Protein AF-0000000078657814 (afdb_homodimer)

Foldseek 3Di:
DPDPVVVVVVVVVVVPDDPVDPDDDDDDDVDLVVVLVVLLLQLLQLCLVQPDDPHDRDHSVVSVVVLLVVLCVVVVFAWDWAQDPVNPHTDTDGPPDPDDDSVRSVSSSVSSVVVCVVRVGDGPPPPPVVVVD/DPDPVVVVVVVVVVVPDDPVDPDDDDDDDVDLVVVLVVLLLQLLQLCLVQPDDPRDRDHSVVSVVVLLVVLCVVVVFAWDWAQDPVNPGTDTDTPPDPDDDSVRSVSSSVSSVVVCVVRVGDGPPPPPVVPVD

Organism: NCBI:txid1005395

Structure (mmCIF, N/CA/C/O backbone):
data_AF-0000000078657814-model_v1
#
loop_
_entity.id
_entity.type
_entity.pdbx_description
1 polymer 'NinB family protein'
#
loop_
_atom_site.group_PDB
_atom_site.id
_atom_site.type_symbol
_atom_site.label_atom_id
_atom_site.label_alt_id
_atom_site.label_comp_id
_atom_site.label_asym_id
_atom_site.label_entity_id
_atom_site.label_seq_id
_atom_site.pdbx_PDB_ins_code
_atom_site.Cartn_x
_atom_site.Cartn_y
_atom_site.Cartn_z
_atom_site.occupancy
_atom_site.B_iso_or_equiv
_atom_site.auth_seq_id
_atom_site.auth_comp_id
_atom_site.auth_asym_id
_atom_site.auth_atom_id
_atom_site.pdbx_PDB_model_num
ATOM 1 N N . MET A 1 1 ? -9.844 25.266 7.852 1 47.97 1 MET A N 1
ATOM 2 C CA . MET A 1 1 ? -9.781 26.656 8.312 1 47.97 1 MET A CA 1
ATOM 3 C C . MET A 1 1 ? -10.648 27.547 7.441 1 47.97 1 MET A C 1
ATOM 5 O O . MET A 1 1 ? -10.453 27.625 6.227 1 47.97 1 MET A O 1
ATOM 9 N N . HIS A 1 2 ? -11.859 27.859 7.844 1 56.25 2 HIS A N 1
ATOM 10 C CA . HIS A 1 2 ? -12.805 28.656 7.074 1 56.25 2 HIS A CA 1
ATOM 11 C C . HIS A 1 2 ? -12.742 30.125 7.477 1 56.25 2 HIS A C 1
ATOM 13 O O . HIS A 1 2 ? -13.305 30.984 6.797 1 56.25 2 HIS A O 1
ATOM 19 N N . SER A 1 3 ? -12.125 30.469 8.578 1 57.53 3 SER A N 1
ATOM 20 C CA . SER A 1 3 ? -12.227 31.844 9.055 1 57.53 3 SER A CA 1
ATOM 21 C C . SER A 1 3 ? -10.992 32.25 9.852 1 57.53 3 SER A C 1
ATOM 23 O O . SER A 1 3 ? -10.203 31.391 10.258 1 57.53 3 SER A O 1
ATOM 25 N N . MET A 1 4 ? -10.797 33.594 9.828 1 55.44 4 MET A N 1
ATOM 26 C CA . MET A 1 4 ? -9.766 34.156 10.695 1 55.44 4 MET A CA 1
ATOM 27 C C . MET A 1 4 ? -9.859 33.594 12.102 1 55.44 4 MET A C 1
ATOM 29 O O . ME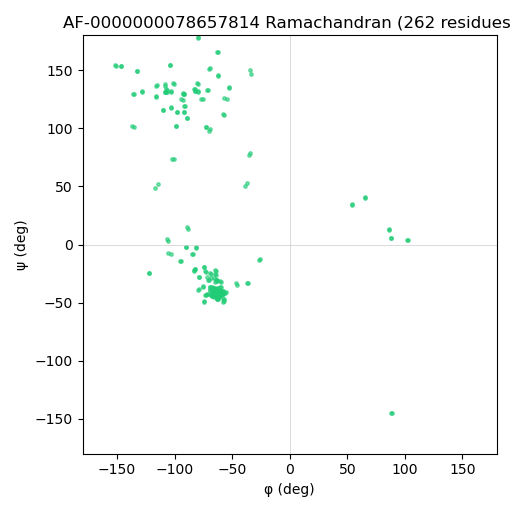T A 1 4 ? -8.852 33.469 12.797 1 55.44 4 MET A O 1
ATOM 33 N N . ALA A 1 5 ? -10.992 33.344 12.469 1 58.16 5 ALA A N 1
ATOM 34 C CA . ALA A 1 5 ? -11.195 32.719 13.766 1 58.16 5 ALA A CA 1
ATOM 35 C C . ALA A 1 5 ? -10.5 31.344 13.828 1 58.16 5 ALA A C 1
ATOM 37 O O . ALA A 1 5 ? -9.953 30.969 14.867 1 58.16 5 ALA A O 1
ATOM 38 N N . ASP A 1 6 ? -10.438 30.703 12.719 1 62.62 6 ASP A N 1
ATOM 39 C CA . ASP A 1 6 ? -9.773 29.406 12.672 1 62.62 6 ASP A CA 1
ATOM 40 C C . ASP A 1 6 ? -8.266 29.562 12.836 1 62.62 6 ASP A C 1
ATOM 42 O O . ASP A 1 6 ? -7.617 28.734 13.492 1 62.62 6 ASP A O 1
ATOM 46 N N . ALA A 1 7 ? -7.922 30.672 12.359 1 61.38 7 ALA A N 1
ATOM 47 C CA . ALA A 1 7 ? -6.496 30.953 12.5 1 61.38 7 ALA A CA 1
ATOM 48 C C . ALA A 1 7 ? -6.117 31.141 13.969 1 61.38 7 ALA A C 1
ATOM 50 O O . ALA A 1 7 ? -5.074 30.656 14.414 1 61.38 7 ALA A O 1
ATOM 51 N N . ASN A 1 8 ? -6.984 31.844 14.625 1 62.75 8 ASN A N 1
ATOM 52 C CA . ASN A 1 8 ? -6.727 32.062 16.047 1 62.75 8 ASN A CA 1
ATOM 53 C C . ASN A 1 8 ? -6.754 30.734 16.828 1 62.75 8 ASN A C 1
ATOM 55 O O . ASN A 1 8 ? -5.957 30.531 17.734 1 62.75 8 ASN A O 1
ATOM 59 N N . ARG A 1 9 ? -7.676 29.953 16.438 1 68.5 9 ARG A N 1
ATOM 60 C CA . ARG A 1 9 ? -7.734 28.641 17.078 1 68.5 9 ARG A CA 1
ATOM 61 C C . ARG A 1 9 ? -6.477 27.828 16.781 1 68.5 9 ARG A C 1
ATOM 63 O O . ARG A 1 9 ? -5.961 27.125 17.656 1 68.5 9 ARG A O 1
ATOM 70 N N . LEU A 1 10 ? -6.094 27.922 15.602 1 70.56 10 LEU A N 1
ATOM 71 C CA . LEU A 1 10 ? -4.879 27.219 15.242 1 70.56 10 LEU A CA 1
ATOM 72 C C . LEU A 1 10 ? -3.691 27.703 16.062 1 70.56 10 LEU A C 1
ATOM 74 O O . LEU A 1 10 ? -2.865 26.906 16.5 1 70.56 10 LEU A O 1
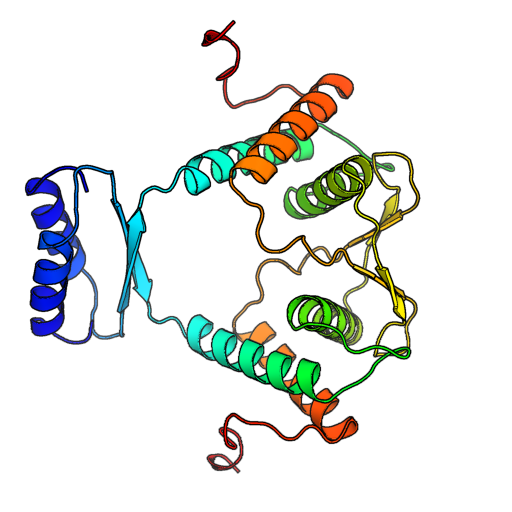ATOM 78 N N . LEU A 1 11 ? -3.717 28.953 16.219 1 66.06 11 LEU A N 1
ATOM 79 C CA . LEU A 1 11 ? -2.643 29.531 17.031 1 66.06 11 LEU A CA 1
ATOM 80 C C . LEU A 1 11 ? -2.678 29 18.453 1 66.06 11 LEU A C 1
ATOM 82 O O . LEU A 1 11 ? -1.63 28.719 19.047 1 66.06 11 LEU A O 1
ATOM 86 N N . GLY A 1 12 ? -3.791 28.953 18.922 1 69.94 12 GLY A N 1
ATOM 87 C CA . GLY A 1 12 ? -3.928 28.391 20.266 1 69.94 12 GLY A CA 1
ATOM 88 C C . GLY A 1 12 ? -3.441 26.953 20.359 1 69.94 12 GLY A C 1
ATOM 89 O O . GLY A 1 12 ? -2.74 26.594 21.312 1 69.94 12 GLY A O 1
ATOM 90 N N . VAL A 1 13 ? -3.803 26.234 19.359 1 69.38 13 VAL A N 1
ATOM 91 C CA . VAL A 1 13 ? -3.393 24.828 19.312 1 69.38 13 VAL A CA 1
ATOM 92 C C . VAL A 1 13 ? -1.875 24.75 19.188 1 69.38 13 VAL A C 1
ATOM 94 O O . VAL A 1 13 ? -1.239 23.906 19.828 1 69.38 13 VAL A O 1
ATOM 97 N N . LEU A 1 14 ? -1.416 25.578 18.438 1 69.62 14 LEU A N 1
ATOM 98 C CA . LEU A 1 14 ? 0.025 25.578 18.203 1 69.62 14 LEU A CA 1
ATOM 99 C C . LEU A 1 14 ? 0.775 25.953 19.484 1 69.62 14 LEU A C 1
ATOM 101 O O . LEU A 1 14 ? 1.828 25.391 19.766 1 69.62 14 LEU A O 1
ATOM 105 N N . GLN A 1 15 ? 0.215 26.875 20.219 1 67.56 15 GLN A N 1
ATOM 106 C CA . GLN A 1 15 ? 0.853 27.328 21.453 1 67.56 15 GLN A CA 1
ATOM 107 C C . GLN A 1 15 ? 0.832 26.219 22.516 1 67.56 15 GLN A C 1
ATOM 109 O O . GLN A 1 15 ? 1.689 26.188 23.406 1 67.56 15 GLN A O 1
ATOM 114 N N . ALA A 1 16 ? -0.176 25.406 22.266 1 67 16 ALA A N 1
ATOM 115 C CA . ALA A 1 16 ? -0.308 24.328 23.25 1 67 16 ALA A CA 1
ATOM 116 C C . ALA A 1 16 ? 0.609 23.156 22.906 1 67 16 ALA A C 1
ATOM 118 O O . ALA A 1 16 ? 0.788 22.25 23.719 1 67 16 ALA A O 1
ATOM 119 N N . GLN A 1 17 ? 1.14 23.281 21.797 1 64.25 17 GLN A N 1
ATOM 120 C CA . GLN A 1 17 ? 1.994 22.172 21.391 1 64.25 17 GLN A CA 1
ATOM 121 C C . GLN A 1 17 ? 3.371 22.266 22.031 1 64.25 17 GLN A C 1
ATOM 123 O O . GLN A 1 17 ? 3.83 23.359 22.359 1 64.25 17 GLN A O 1
ATOM 128 N N . ASP A 1 18 ? 3.902 21.156 22.469 1 60.66 18 ASP A N 1
ATOM 129 C CA . ASP A 1 18 ? 5.258 21.062 23 1 60.66 18 ASP A CA 1
ATOM 130 C C . ASP A 1 18 ? 6.293 21.172 21.875 1 60.66 18 ASP A C 1
ATOM 132 O O . ASP A 1 18 ? 6.469 20.219 21.109 1 60.66 18 ASP A O 1
ATOM 136 N N . PHE A 1 19 ? 6.875 22.297 21.734 1 58.56 19 PHE A N 1
ATOM 137 C CA . PHE A 1 19 ? 7.812 22.531 20.656 1 58.56 19 PHE A CA 1
ATOM 138 C C . PHE A 1 19 ? 9.227 22.141 21.062 1 58.56 19 PHE A C 1
ATOM 140 O O . PHE A 1 19 ? 10.203 22.562 20.422 1 58.56 19 PHE A O 1
ATOM 147 N N . THR A 1 20 ? 9.234 21.453 22.125 1 63.31 20 THR A N 1
ATOM 148 C CA . THR A 1 20 ? 10.555 20.922 22.453 1 63.31 20 THR A CA 1
ATOM 149 C C . THR A 1 20 ? 11.016 19.938 21.375 1 63.31 20 THR A C 1
ATOM 151 O O . THR A 1 20 ? 12.203 19.625 21.281 1 63.31 20 THR A O 1
ATOM 154 N N . LYS A 1 21 ? 9.969 19.422 20.672 1 66.31 21 LYS A N 1
ATOM 155 C CA . LYS A 1 21 ? 10.25 18.562 19.516 1 66.31 21 LYS A CA 1
ATOM 156 C C . LYS A 1 21 ? 9.766 19.203 18.219 1 66.31 21 LYS A C 1
ATOM 158 O O . LYS A 1 21 ? 8.695 19.812 18.188 1 66.31 21 LYS A O 1
ATOM 163 N N . PRO A 1 22 ? 10.633 19.062 17.281 1 66.31 22 PRO A N 1
ATOM 164 C CA . PRO A 1 22 ? 10.219 19.672 16.016 1 66.31 22 PRO A CA 1
ATOM 165 C C . PRO A 1 22 ? 8.875 19.125 15.516 1 66.31 22 PRO A C 1
ATOM 167 O O . PRO A 1 22 ? 8.586 17.938 15.688 1 66.31 22 PRO A O 1
ATOM 170 N N . LYS A 1 23 ? 7.973 20.078 15.258 1 69.88 23 LYS A N 1
ATOM 171 C CA . LYS A 1 23 ? 6.652 19.734 14.734 1 69.88 23 LYS A CA 1
ATOM 172 C C . LYS A 1 23 ? 6.559 20.031 13.234 1 69.88 23 LYS A C 1
ATOM 174 O O . LYS A 1 23 ? 7.195 20.953 12.734 1 69.88 23 LYS A O 1
ATOM 179 N N . LYS A 1 24 ? 6.113 19.156 12.492 1 72 24 LYS A N 1
ATOM 180 C CA . LYS A 1 24 ? 5.746 19.391 11.102 1 72 24 LYS A CA 1
ATOM 181 C C . LYS A 1 24 ? 4.277 19.781 10.969 1 72 24 LYS A C 1
ATOM 183 O O . LYS A 1 24 ? 3.404 19.109 11.539 1 72 24 LYS A O 1
ATOM 188 N N . ILE A 1 25 ? 4.102 20.969 10.445 1 71.12 25 ILE A N 1
ATOM 189 C CA . ILE A 1 25 ? 2.738 21.422 10.211 1 71.12 25 ILE A CA 1
ATOM 190 C C . ILE A 1 25 ? 2.396 21.297 8.727 1 71.12 25 ILE A C 1
ATOM 192 O O . ILE A 1 25 ? 3.086 21.859 7.871 1 71.12 25 ILE A O 1
ATOM 196 N N . VAL A 1 26 ? 1.443 20.516 8.359 1 71.12 26 VAL A N 1
ATOM 197 C CA . VAL A 1 26 ? 1.013 20.297 6.984 1 71.12 26 VAL A CA 1
ATOM 198 C C . VAL A 1 26 ? -0.365 20.922 6.77 1 71.12 26 VAL A C 1
ATOM 200 O O . VAL A 1 26 ? -1.298 20.656 7.535 1 71.12 26 VAL A O 1
ATOM 203 N N . ILE A 1 27 ? -0.393 21.875 5.93 1 67.12 27 ILE A N 1
ATOM 204 C CA . ILE A 1 27 ? -1.659 22.5 5.547 1 67.12 27 ILE A CA 1
ATOM 205 C C . ILE A 1 27 ? -2.135 21.922 4.219 1 67.12 27 ILE A C 1
ATOM 207 O O . ILE A 1 27 ? -1.473 22.078 3.189 1 67.12 27 ILE A O 1
ATOM 211 N N . LYS A 1 28 ? -3.057 21.047 4.262 1 63.97 28 LYS A N 1
ATOM 212 C CA . LYS A 1 28 ? -3.588 20.422 3.051 1 63.97 28 LYS A CA 1
ATOM 213 C C . LYS A 1 28 ? -5 20.922 2.752 1 63.97 28 LYS A C 1
ATOM 215 O O . LYS A 1 28 ? -5.715 21.359 3.66 1 63.97 28 LYS A O 1
ATOM 220 N N . ASP A 1 29 ? -5.301 21.219 1.564 1 59.56 29 ASP A N 1
ATOM 221 C CA . ASP A 1 29 ? -6.688 21.484 1.193 1 59.56 29 ASP A CA 1
ATOM 222 C C . ASP A 1 29 ? -7.582 20.297 1.533 1 59.56 29 ASP A C 1
ATOM 224 O O . ASP A 1 29 ? -7.148 19.141 1.454 1 59.56 29 ASP A O 1
ATOM 228 N N . GLN A 1 30 ? -8.484 20.562 2.584 1 55.53 30 GLN A N 1
ATOM 229 C CA . GLN A 1 30 ? -9.438 19.469 2.709 1 55.53 30 GLN A CA 1
ATOM 230 C C . GLN A 1 30 ? -9.773 18.875 1.346 1 55.53 30 GLN A C 1
ATOM 232 O O . GLN A 1 30 ? -10.289 19.562 0.466 1 55.53 30 GLN A O 1
ATOM 237 N N . ASP A 1 31 ? -8.867 18.078 0.887 1 57.56 31 ASP A N 1
ATOM 238 C CA . ASP A 1 31 ? -9.023 17.594 -0.481 1 57.56 31 ASP A CA 1
ATOM 239 C C . ASP A 1 31 ? -10.07 16.484 -0.551 1 57.56 31 ASP A C 1
ATOM 241 O O . ASP A 1 31 ? -10.352 15.828 0.452 1 57.56 31 ASP A O 1
ATOM 245 N N . ARG A 1 32 ? -11.078 16.656 -1.415 1 60.66 32 ARG A N 1
ATOM 246 C CA . ARG A 1 32 ? -12.047 15.656 -1.83 1 60.66 32 ARG A CA 1
ATOM 247 C C . ARG A 1 32 ? -11.461 14.25 -1.7 1 60.66 32 ARG A C 1
ATOM 249 O O . ARG A 1 32 ? -12.203 13.281 -1.512 1 60.66 32 ARG A O 1
ATOM 256 N N . SER A 1 33 ? -10.203 14.203 -1.514 1 71.31 33 SER A N 1
ATOM 257 C CA . SER A 1 33 ? -9.539 12.906 -1.411 1 71.31 33 SER A CA 1
ATOM 258 C C . SER A 1 33 ? -9.734 12.297 -0.026 1 71.31 33 SER A C 1
ATOM 260 O O . SER A 1 33 ? -9.93 11.094 0.103 1 71.31 33 SER A O 1
ATOM 262 N N . GLY A 1 34 ? -9.898 13.219 0.955 1 74.69 34 GLY A N 1
ATOM 263 C CA . GLY A 1 34 ? -10.109 12.734 2.311 1 74.69 34 GLY A CA 1
ATOM 264 C C . GLY A 1 34 ? -11.477 12.109 2.514 1 74.69 34 GLY A C 1
ATOM 265 O O . GLY A 1 34 ? -11.594 11.055 3.143 1 74.69 34 GLY A O 1
ATOM 266 N N . GLU A 1 35 ? -12.445 12.766 1.971 1 77.81 35 GLU A N 1
ATOM 267 C CA . GLU A 1 35 ? -13.805 12.258 2.107 1 77.81 35 GLU A CA 1
ATOM 268 C C . GLU A 1 35 ? -13.977 10.938 1.372 1 77.81 35 GLU A C 1
ATOM 270 O O . GLU A 1 35 ? -14.594 10 1.896 1 77.81 35 GLU A O 1
ATOM 275 N N . GLN A 1 36 ? -13.492 10.859 0.196 1 84.19 36 GLN A N 1
ATOM 276 C CA . GLN A 1 36 ? -13.555 9.617 -0.567 1 84.19 36 GLN A CA 1
ATOM 277 C C . GLN A 1 36 ? -12.836 8.484 0.159 1 84.19 36 GLN A C 1
ATOM 279 O O . GLN A 1 36 ? -13.305 7.344 0.168 1 84.19 36 GLN A O 1
ATOM 284 N N . ASN A 1 37 ? -11.781 8.867 0.778 1 84.19 37 ASN A N 1
ATOM 285 C CA . ASN A 1 37 ? -11.016 7.855 1.509 1 84.19 37 ASN A CA 1
ATOM 286 C C . ASN A 1 37 ? -11.789 7.34 2.721 1 84.19 37 ASN A C 1
ATOM 288 O O . ASN A 1 37 ? -11.789 6.141 2.998 1 84.19 37 ASN A O 1
ATOM 292 N N . ARG A 1 38 ? -12.359 8.266 3.367 1 85.69 38 ARG A N 1
ATOM 293 C CA . ARG A 1 38 ? -13.156 7.867 4.523 1 85.69 38 ARG A CA 1
ATOM 294 C C . ARG A 1 38 ? -14.297 6.945 4.109 1 85.69 38 ARG A C 1
ATOM 296 O O . ARG A 1 38 ? -14.578 5.949 4.781 1 85.69 38 ARG A O 1
ATOM 303 N N . LYS A 1 39 ? -14.906 7.328 3.066 1 90.38 39 LYS A N 1
ATOM 304 C CA . LYS A 1 39 ? -16 6.5 2.555 1 90.38 39 LYS A CA 1
ATOM 305 C C . LYS A 1 39 ? -15.492 5.117 2.15 1 90.38 39 LYS A C 1
ATOM 307 O O . LYS A 1 39 ? -16.141 4.109 2.445 1 90.38 39 LYS A O 1
ATOM 312 N N . LEU A 1 40 ? -14.445 5.09 1.526 1 91.38 40 LEU A N 1
ATOM 313 C CA . LEU A 1 40 ? -13.859 3.82 1.116 1 91.38 40 LEU A CA 1
ATOM 314 C C . LEU A 1 40 ? -13.602 2.926 2.324 1 91.38 40 LEU A C 1
ATOM 316 O O . LEU A 1 40 ? -14 1.76 2.336 1 91.38 40 LEU A O 1
ATOM 320 N N . HIS A 1 41 ? -13.023 3.521 3.318 1 93.06 41 HIS A N 1
ATOM 321 C CA . HIS A 1 41 ? -12.695 2.744 4.512 1 93.06 41 HIS A CA 1
ATOM 322 C C . HIS A 1 41 ? -13.961 2.262 5.211 1 93.06 41 HIS A C 1
ATOM 324 O O . HIS A 1 41 ? -14 1.145 5.734 1 93.06 41 HIS A O 1
ATOM 330 N N . ALA A 1 42 ? -14.914 3.066 5.199 1 94.88 42 ALA A N 1
ATOM 331 C CA . ALA A 1 42 ? -16.188 2.668 5.801 1 94.88 42 ALA A CA 1
ATOM 332 C C . ALA A 1 42 ? -16.797 1.476 5.07 1 94.88 42 ALA A C 1
ATOM 334 O O . ALA A 1 42 ? -17.266 0.523 5.699 1 94.88 42 ALA A O 1
ATOM 335 N N . CYS A 1 43 ? -16.812 1.52 3.766 1 96.75 43 CYS A N 1
ATOM 336 C CA . CYS A 1 43 ? -17.328 0.425 2.957 1 96.75 43 CYS A CA 1
ATOM 337 C C . CYS A 1 43 ? -16.547 -0.858 3.203 1 96.75 43 CYS A C 1
ATOM 339 O O . CYS A 1 43 ? -17.141 -1.93 3.359 1 96.75 43 CYS A O 1
ATOM 341 N N . LEU A 1 44 ? -15.281 -0.717 3.334 1 96.62 44 LEU A N 1
ATOM 342 C CA . LEU A 1 44 ? -14.43 -1.877 3.551 1 96.62 44 LEU A CA 1
ATOM 343 C C . LEU A 1 44 ? -14.664 -2.48 4.93 1 96.62 44 LEU A C 1
ATOM 345 O O . LEU A 1 44 ? -14.625 -3.701 5.094 1 96.62 44 LEU A O 1
ATOM 349 N N . SER A 1 45 ? -14.906 -1.608 5.859 1 96.88 45 SER A N 1
ATOM 350 C CA . SER A 1 45 ? -15.203 -2.088 7.203 1 96.88 45 SER A CA 1
ATOM 351 C C . SER A 1 45 ? -16.5 -2.902 7.227 1 96.88 45 SER A C 1
ATOM 353 O O . SER A 1 45 ? -16.562 -3.957 7.863 1 96.88 45 SER A O 1
ATOM 355 N N . ASP A 1 46 ? -17.469 -2.406 6.543 1 97.5 46 ASP A N 1
ATOM 356 C CA . ASP A 1 46 ? -18.734 -3.135 6.453 1 97.5 46 ASP A CA 1
ATOM 357 C C . ASP A 1 46 ? -18.547 -4.477 5.754 1 97.5 46 ASP A C 1
ATOM 359 O O . ASP A 1 46 ? -19.094 -5.488 6.184 1 97.5 46 ASP A O 1
ATOM 363 N N . ILE A 1 47 ? -17.734 -4.527 4.73 1 97.81 47 ILE A N 1
ATOM 364 C CA . ILE A 1 47 ? -17.469 -5.762 3.996 1 97.81 47 ILE A CA 1
ATOM 365 C C . ILE A 1 47 ? -16.719 -6.742 4.895 1 97.81 47 ILE A C 1
ATOM 367 O O . ILE A 1 47 ? -17.078 -7.918 4.973 1 97.81 47 ILE A O 1
ATOM 371 N N . ALA A 1 48 ? -15.797 -6.215 5.59 1 97.56 48 ALA A N 1
ATOM 372 C CA . ALA A 1 48 ? -14.984 -7.059 6.461 1 97.56 48 ALA A CA 1
ATOM 373 C C . ALA A 1 48 ? -15.844 -7.695 7.555 1 97.56 48 ALA A C 1
ATOM 375 O O . ALA A 1 48 ? -15.609 -8.836 7.949 1 97.56 48 ALA A O 1
ATOM 376 N N . ALA A 1 49 ? -16.844 -7.023 7.949 1 97.5 49 ALA A N 1
ATOM 377 C CA . ALA A 1 49 ? -17.703 -7.488 9.047 1 97.5 49 ALA A CA 1
ATOM 378 C C . ALA A 1 49 ? -18.734 -8.492 8.547 1 97.5 49 ALA A C 1
ATOM 380 O O . ALA A 1 49 ? -19.219 -9.32 9.32 1 97.5 49 ALA A O 1
ATOM 381 N N . GLN A 1 50 ? -18.984 -8.461 7.285 1 98 50 GLN A N 1
ATOM 382 C CA . GLN A 1 50 ? -20.203 -9.164 6.875 1 98 50 GLN A CA 1
ATOM 383 C C . GLN A 1 50 ? -19.891 -10.242 5.84 1 98 50 GLN A C 1
ATOM 385 O O . GLN A 1 50 ? -20.672 -11.172 5.645 1 98 50 GLN A O 1
ATOM 390 N N . VAL A 1 51 ? -18.812 -10.125 5.094 1 98.06 51 VAL A N 1
ATOM 391 C CA . VAL A 1 51 ? -18.594 -10.977 3.926 1 98.06 51 VAL A CA 1
ATOM 392 C C . VAL A 1 51 ? -17.484 -11.984 4.219 1 98.06 51 VAL A C 1
ATOM 394 O O . VAL A 1 51 ? -16.438 -11.625 4.762 1 98.06 51 VAL A O 1
ATOM 397 N N . GLU A 1 52 ? -17.766 -13.234 3.908 1 97.56 52 GLU A N 1
ATOM 398 C CA . GLU A 1 52 ? -16.766 -14.297 3.932 1 97.56 52 GLU A CA 1
ATOM 399 C C . GLU A 1 52 ? -16.266 -14.617 2.525 1 97.56 52 GLU A C 1
ATOM 401 O O . GLU A 1 52 ? -17.047 -14.641 1.573 1 97.56 52 GLU A O 1
ATOM 406 N N . HIS A 1 53 ? -14.984 -14.828 2.408 1 96.88 53 HIS A N 1
ATOM 407 C CA . HIS A 1 53 ? -14.375 -15.219 1.141 1 96.88 53 HIS A CA 1
ATOM 408 C C . HIS A 1 53 ? -13.359 -16.344 1.337 1 96.88 53 HIS A C 1
ATOM 410 O O . HIS A 1 53 ? -12.492 -16.25 2.203 1 96.88 53 HIS A O 1
ATOM 416 N N . ALA A 1 54 ? -13.555 -17.391 0.49 1 95.88 54 ALA A N 1
ATOM 417 C CA . ALA A 1 54 ? -12.688 -18.562 0.583 1 95.88 54 ALA A CA 1
ATOM 418 C C . ALA A 1 54 ? -12.672 -19.125 2.004 1 95.88 54 ALA A C 1
ATOM 420 O O . ALA A 1 54 ? -11.609 -19.438 2.541 1 95.88 54 ALA A O 1
ATOM 421 N N . GLY A 1 55 ? -13.758 -19.031 2.637 1 94.62 55 GLY A N 1
ATOM 422 C CA . GLY A 1 55 ? -13.984 -19.703 3.91 1 94.62 55 GLY A CA 1
ATOM 423 C C . GLY A 1 55 ? -13.508 -18.891 5.102 1 94.62 55 GLY A C 1
ATOM 424 O O . GLY A 1 55 ? -13.438 -19.406 6.219 1 94.62 55 GLY A O 1
ATOM 425 N N . LYS A 1 56 ? -13.219 -17.641 4.918 1 94.12 56 LYS A N 1
ATOM 426 C CA . LYS A 1 56 ? -12.68 -16.828 6.008 1 94.12 56 LYS A CA 1
ATOM 427 C C . LYS A 1 56 ? -13.156 -15.391 5.906 1 94.12 56 LYS A C 1
ATOM 429 O O . LYS A 1 56 ? -13.492 -14.914 4.82 1 94.12 56 LYS A O 1
ATOM 434 N N . LYS A 1 57 ? -13.18 -14.766 7.133 1 95 57 LYS A N 1
ATOM 435 C CA . LYS A 1 57 ? -13.344 -13.32 7.164 1 95 57 LYS A CA 1
ATOM 436 C C . LYS A 1 57 ? -11.992 -12.609 7.176 1 95 57 LYS A C 1
ATOM 438 O O . LYS A 1 57 ? -11.102 -12.984 7.934 1 95 57 LYS A O 1
ATOM 443 N N . TRP A 1 58 ? -11.945 -11.711 6.293 1 94.81 58 TRP A N 1
ATOM 444 C CA . TRP A 1 58 ? -10.695 -10.953 6.203 1 94.81 58 TRP A CA 1
ATOM 445 C C . TRP A 1 58 ? -10.859 -9.562 6.812 1 94.81 58 TRP A C 1
ATOM 447 O O . TRP A 1 58 ? -11.969 -9.047 6.918 1 94.81 58 TRP A O 1
ATOM 457 N N . ASP A 1 59 ? -9.727 -9.023 7.254 1 93 59 ASP A N 1
ATOM 458 C CA . ASP A 1 59 ? -9.797 -7.68 7.82 1 93 59 ASP A CA 1
ATOM 459 C C . ASP A 1 59 ? -9.844 -6.617 6.727 1 93 59 ASP A C 1
ATOM 461 O O . ASP A 1 59 ? -9.766 -6.941 5.539 1 93 59 ASP A O 1
ATOM 465 N N . VAL A 1 60 ? -9.945 -5.336 7.078 1 93.12 60 VAL A N 1
ATOM 466 C CA . VAL A 1 60 ? -10.141 -4.203 6.18 1 93.12 60 VAL A CA 1
ATOM 467 C C . VAL A 1 60 ? -8.938 -4.082 5.238 1 93.12 60 VAL A C 1
ATOM 469 O O . VAL A 1 60 ? -9.102 -3.803 4.047 1 93.12 60 VAL A O 1
ATOM 472 N N . LEU A 1 61 ? -7.797 -4.336 5.707 1 88.75 61 LEU A N 1
ATOM 473 C CA . LEU A 1 61 ? -6.582 -4.188 4.914 1 88.75 61 LEU A CA 1
ATOM 474 C C . LEU A 1 61 ? -6.535 -5.215 3.789 1 88.75 61 LEU A C 1
ATOM 476 O O . LEU A 1 61 ? -6.223 -4.875 2.646 1 88.75 61 LEU A O 1
ATOM 480 N N . ILE A 1 62 ? -6.867 -6.406 4.109 1 90.94 62 ILE A N 1
ATOM 481 C CA . ILE A 1 62 ? -6.852 -7.473 3.111 1 90.94 62 ILE A CA 1
ATOM 482 C C . ILE A 1 62 ? -7.965 -7.242 2.092 1 90.94 62 ILE A C 1
ATOM 484 O O . ILE A 1 62 ? -7.746 -7.371 0.885 1 90.94 62 ILE A O 1
ATOM 488 N N . TRP A 1 63 ? -9.086 -6.805 2.582 1 95 63 TRP A N 1
ATOM 489 C CA . TRP A 1 63 ? -10.18 -6.512 1.666 1 95 63 TRP A CA 1
ATOM 490 C C . TRP A 1 63 ? -9.812 -5.371 0.723 1 95 63 TRP A C 1
ATOM 492 O O . TRP A 1 63 ? -10.172 -5.395 -0.458 1 95 63 TRP A O 1
ATOM 502 N N . LYS A 1 64 ? -9.172 -4.391 1.229 1 92.5 64 LYS A N 1
ATOM 503 C CA . LYS A 1 64 ? -8.727 -3.289 0.378 1 92.5 64 LYS A CA 1
ATOM 504 C C . LYS A 1 64 ? -7.867 -3.797 -0.775 1 92.5 64 LYS A C 1
ATOM 506 O O . LYS A 1 64 ? -8.062 -3.395 -1.925 1 92.5 64 LYS A O 1
ATOM 511 N N . ARG A 1 65 ? -7.051 -4.695 -0.488 1 90.81 65 ARG A N 1
ATOM 512 C CA . ARG A 1 65 ? -6.137 -5.219 -1.497 1 90.81 65 ARG A CA 1
ATOM 513 C C . ARG A 1 65 ? -6.875 -6.105 -2.494 1 90.81 65 ARG A C 1
ATOM 515 O O . ARG A 1 65 ? -6.66 -6 -3.705 1 90.81 65 ARG A O 1
ATOM 522 N N . LEU A 1 66 ? -7.754 -6.957 -2.01 1 93.62 66 LEU A N 1
ATOM 523 C CA . LEU A 1 66 ? -8.5 -7.875 -2.863 1 93.62 66 LEU A CA 1
ATOM 524 C C . LEU A 1 66 ? -9.398 -7.109 -3.832 1 93.62 66 LEU A C 1
ATOM 526 O O . LEU A 1 66 ? -9.398 -7.387 -5.031 1 93.62 66 LEU A O 1
ATOM 530 N N . LEU A 1 67 ? -10.094 -6.156 -3.318 1 95.75 67 LEU A N 1
ATOM 531 C CA . LEU A 1 67 ? -11.062 -5.441 -4.141 1 95.75 67 LEU A CA 1
ATOM 532 C C . LEU A 1 67 ? -10.359 -4.48 -5.094 1 95.75 67 LEU A C 1
ATOM 534 O O . LEU A 1 67 ? -10.805 -4.289 -6.23 1 95.75 67 LEU A O 1
ATOM 538 N N . THR A 1 68 ? -9.312 -3.898 -4.617 1 93.81 68 THR A N 1
ATOM 539 C CA . THR A 1 68 ? -8.539 -3.033 -5.504 1 93.81 68 THR A CA 1
ATOM 540 C C . THR A 1 68 ? -7.949 -3.834 -6.66 1 93.81 68 THR A C 1
ATOM 542 O O . THR A 1 68 ? -7.996 -3.398 -7.812 1 93.81 68 THR A O 1
ATOM 545 N N . ALA A 1 69 ? -7.441 -5.004 -6.379 1 92.44 69 ALA A N 1
ATOM 546 C CA . ALA A 1 69 ? -6.871 -5.855 -7.422 1 92.44 69 ALA A CA 1
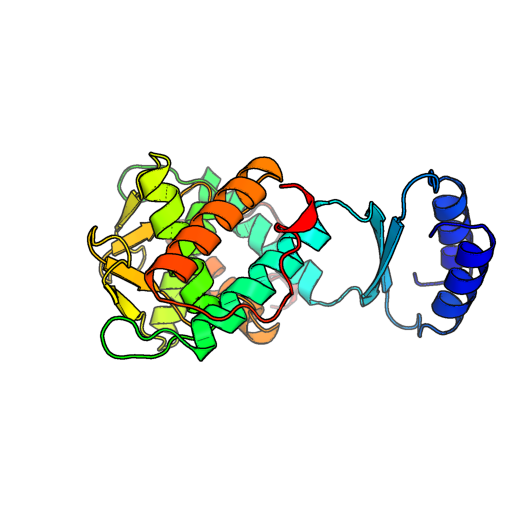ATOM 547 C C . ALA A 1 69 ? -7.934 -6.254 -8.445 1 92.44 69 ALA A C 1
ATOM 549 O O . ALA A 1 69 ? -7.695 -6.203 -9.648 1 92.44 69 ALA A O 1
ATOM 550 N N . ALA A 1 70 ? -9.039 -6.633 -7.957 1 94.94 70 ALA A N 1
ATOM 551 C CA . ALA A 1 70 ? -10.133 -7.02 -8.844 1 94.94 70 ALA A CA 1
ATOM 552 C C . ALA A 1 70 ? -10.578 -5.848 -9.711 1 94.94 70 ALA A C 1
ATOM 554 O O . ALA A 1 70 ? -10.797 -6 -10.914 1 94.94 70 ALA A O 1
ATOM 555 N N . TRP A 1 71 ? -10.688 -4.699 -9.07 1 95.31 71 TRP A N 1
ATOM 556 C CA . TRP A 1 71 ? -11.078 -3.49 -9.789 1 95.31 71 TRP A CA 1
ATOM 557 C C . TRP A 1 71 ? -10.055 -3.146 -10.867 1 95.31 71 TRP A C 1
ATOM 559 O O . TRP A 1 71 ? -10.422 -2.795 -11.992 1 95.31 71 TRP A O 1
ATOM 569 N N . LEU A 1 72 ? -8.805 -3.283 -10.57 1 93.19 72 LEU A N 1
ATOM 570 C CA . LEU A 1 72 ? -7.754 -2.996 -11.539 1 93.19 72 LEU A CA 1
ATOM 571 C C . LEU A 1 72 ? -7.836 -3.941 -12.734 1 93.19 72 LEU A C 1
ATOM 573 O O . LEU A 1 72 ? -7.727 -3.508 -13.883 1 93.19 72 LEU A O 1
ATOM 577 N N . ARG A 1 73 ? -8.062 -5.148 -12.445 1 92.75 73 ARG A N 1
ATOM 578 C CA . ARG A 1 73 ? -8.188 -6.117 -13.523 1 92.75 73 ARG A CA 1
ATOM 579 C C . ARG A 1 73 ? -9.375 -5.785 -14.422 1 92.75 73 ARG A C 1
ATOM 581 O O . ARG A 1 73 ? -9.258 -5.82 -15.648 1 92.75 73 ARG A O 1
ATOM 588 N N . GLU A 1 74 ? -10.406 -5.484 -13.789 1 93.56 74 GLU A N 1
ATOM 589 C CA . GLU A 1 74 ? -11.594 -5.133 -14.555 1 93.56 74 GLU A CA 1
ATOM 590 C C . GLU A 1 74 ? -11.367 -3.873 -15.383 1 93.56 74 GLU A C 1
ATOM 592 O O . GLU A 1 74 ? -11.93 -3.729 -16.469 1 93.56 74 GLU A O 1
ATOM 597 N N . SER A 1 75 ? -10.523 -2.977 -14.898 1 91.88 75 SER A N 1
ATOM 598 C CA . SER A 1 75 ? -10.234 -1.724 -15.594 1 91.88 75 SER A CA 1
ATOM 599 C C . SER A 1 75 ? -9.203 -1.928 -16.688 1 91.88 75 SER A C 1
ATOM 601 O O . SER A 1 75 ? -8.805 -0.974 -17.375 1 91.88 75 SER A O 1
ATOM 603 N N . GLY A 1 76 ? -8.703 -3.131 -16.812 1 89.69 76 GLY A N 1
ATOM 604 C CA . GLY A 1 76 ? -7.824 -3.463 -17.922 1 89.69 76 GLY A CA 1
ATOM 605 C C . GLY A 1 76 ? -6.359 -3.504 -17.516 1 89.69 76 GLY A C 1
ATOM 606 O O . GLY A 1 76 ? -5.488 -3.676 -18.375 1 89.69 76 GLY A O 1
ATOM 607 N N . GLU A 1 77 ? -6.16 -3.309 -16.219 1 88.12 77 GLU A N 1
ATOM 608 C CA . GLU A 1 77 ? -4.781 -3.389 -15.758 1 88.12 77 GLU A CA 1
ATOM 609 C C . GLU A 1 77 ? -4.363 -4.836 -15.516 1 88.12 77 GLU A C 1
ATOM 611 O O . GLU A 1 77 ? -5.137 -5.625 -14.961 1 88.12 77 GLU A O 1
ATOM 616 N N . GLN A 1 78 ? -3.203 -5.125 -16.016 1 85.38 78 GLN A N 1
ATOM 617 C CA . GLN A 1 78 ? -2.67 -6.465 -15.805 1 85.38 78 GLN A CA 1
ATOM 618 C C . GLN A 1 78 ? -1.53 -6.453 -14.797 1 85.38 78 GLN A C 1
ATOM 620 O O . GLN A 1 78 ? -0.647 -5.594 -14.859 1 85.38 78 GLN A O 1
ATOM 625 N N . PRO A 1 79 ? -1.646 -7.406 -13.812 1 87.12 79 PRO A N 1
ATOM 626 C CA . PRO A 1 79 ? -0.539 -7.484 -12.859 1 87.12 79 PRO A CA 1
ATOM 627 C C . PRO A 1 79 ? 0.741 -8.039 -13.477 1 87.12 79 PRO A C 1
ATOM 629 O O . PRO A 1 79 ? 0.685 -8.734 -14.492 1 87.12 79 PRO A O 1
ATOM 632 N N . GLN A 1 80 ? 1.872 -7.629 -12.953 1 86.38 80 GLN A N 1
ATOM 633 C CA . GLN A 1 80 ? 3.164 -8.203 -13.305 1 86.38 80 GLN A CA 1
ATOM 634 C C . GLN A 1 80 ? 3.543 -9.336 -12.359 1 86.38 80 GLN A C 1
ATOM 636 O O . GLN A 1 80 ? 3.42 -9.203 -11.141 1 86.38 80 GLN A O 1
ATOM 641 N N . LEU A 1 81 ? 3.797 -10.461 -12.984 1 88.25 81 LEU A N 1
ATOM 642 C CA . LEU A 1 81 ? 4.363 -11.57 -12.227 1 88.25 81 LEU A CA 1
ATOM 643 C C . LEU A 1 81 ? 5.887 -11.508 -12.234 1 88.25 81 LEU A C 1
ATOM 645 O O . LEU A 1 81 ? 6.516 -11.727 -13.273 1 88.25 81 LEU A O 1
ATOM 649 N N . ILE A 1 82 ? 6.453 -11.188 -11.125 1 92 82 ILE A N 1
ATOM 650 C CA . ILE A 1 82 ? 7.891 -10.953 -11.039 1 92 82 ILE A CA 1
ATOM 651 C C . ILE A 1 82 ? 8.531 -11.992 -10.125 1 92 82 ILE A C 1
ATOM 653 O O . ILE A 1 82 ? 8.07 -12.203 -9 1 92 82 ILE A O 1
ATOM 657 N N . PRO A 1 83 ? 9.555 -12.664 -10.648 1 94.88 83 PRO A N 1
ATOM 658 C CA . PRO A 1 83 ? 10.266 -13.547 -9.711 1 94.88 83 PRO A CA 1
ATOM 659 C C . PRO A 1 83 ? 10.703 -12.828 -8.438 1 94.88 83 PRO A C 1
ATOM 661 O O . PRO A 1 83 ? 11.18 -11.695 -8.5 1 94.88 83 PRO A O 1
ATOM 664 N N . ALA A 1 84 ? 10.477 -13.5 -7.289 1 94.12 84 ALA A N 1
ATOM 665 C CA . ALA A 1 84 ? 10.898 -12.891 -6.027 1 94.12 84 ALA A CA 1
ATOM 666 C C . ALA A 1 84 ? 12.414 -12.703 -5.992 1 94.12 84 ALA A C 1
ATOM 668 O O . ALA A 1 84 ? 13.156 -13.547 -6.492 1 94.12 84 ALA A O 1
ATOM 669 N N . VAL A 1 85 ? 12.852 -11.641 -5.367 1 95.81 85 VAL A N 1
ATOM 670 C CA . VAL A 1 85 ? 14.273 -11.32 -5.375 1 95.81 85 VAL A CA 1
ATOM 671 C C . VAL A 1 85 ? 15.031 -12.297 -4.469 1 95.81 85 VAL A C 1
ATOM 673 O O . VAL A 1 85 ? 16.234 -12.469 -4.605 1 95.81 85 VAL A O 1
ATOM 676 N N . ASP A 1 86 ? 14.266 -12.898 -3.49 1 94.12 86 ASP A N 1
ATOM 677 C CA . ASP A 1 86 ? 14.891 -13.852 -2.572 1 94.12 86 ASP A CA 1
ATOM 678 C C . ASP A 1 86 ? 14.82 -15.273 -3.119 1 94.12 86 ASP A C 1
ATOM 680 O O . ASP A 1 86 ? 15.203 -16.219 -2.441 1 94.12 86 ASP A O 1
ATOM 684 N N . GLY A 1 87 ? 14.227 -15.523 -4.23 1 91.56 87 GLY A N 1
ATOM 685 C CA . GLY A 1 87 ? 14.172 -16.828 -4.863 1 91.56 87 GLY A CA 1
ATOM 686 C C . GLY A 1 87 ? 13 -17.672 -4.395 1 91.56 87 GLY A C 1
ATOM 687 O O . GLY A 1 87 ? 12.883 -18.844 -4.762 1 91.56 87 GLY A O 1
ATOM 688 N N . ASN A 1 88 ? 12.219 -17.016 -3.605 1 90.25 88 ASN A N 1
ATOM 689 C CA . ASN A 1 88 ? 11.102 -17.766 -3.055 1 90.25 88 ASN A CA 1
ATOM 690 C C . ASN A 1 88 ? 9.797 -17.469 -3.797 1 90.25 88 ASN A C 1
ATOM 692 O O . ASN A 1 88 ? 8.953 -16.719 -3.295 1 90.25 88 ASN A O 1
ATOM 696 N N . GLY A 1 89 ? 9.711 -18.016 -5.004 1 88 89 GLY A N 1
ATOM 697 C CA . GLY A 1 89 ? 8.461 -17.922 -5.738 1 88 89 GLY A CA 1
ATOM 698 C C . GLY A 1 89 ? 8.359 -16.672 -6.586 1 88 89 GLY A C 1
ATOM 699 O O . GLY A 1 89 ? 9.328 -16.281 -7.246 1 88 89 GLY A O 1
ATOM 700 N N . PHE A 1 90 ? 7.059 -16.109 -6.676 1 89.44 90 PHE A N 1
ATOM 701 C CA . PHE A 1 90 ? 6.77 -14.93 -7.484 1 89.44 90 PHE A CA 1
ATOM 702 C C . PHE A 1 90 ? 5.941 -13.922 -6.695 1 89.44 90 PHE A C 1
ATOM 704 O O . PHE A 1 90 ? 5.219 -14.297 -5.766 1 89.44 90 PHE A O 1
ATOM 711 N N . ASP A 1 91 ? 6.176 -12.664 -7.039 1 87.94 91 ASP A N 1
ATOM 712 C CA . ASP A 1 91 ? 5.324 -11.586 -6.539 1 87.94 91 ASP A CA 1
ATOM 713 C C . ASP A 1 91 ? 4.418 -11.047 -7.645 1 87.94 91 ASP A C 1
ATOM 715 O O . ASP A 1 91 ? 4.844 -10.914 -8.789 1 87.94 91 ASP A O 1
ATOM 719 N N . VAL A 1 92 ? 3.123 -10.906 -7.25 1 84 92 VAL A N 1
ATOM 720 C CA . VAL A 1 92 ? 2.16 -10.32 -8.172 1 84 92 VAL A CA 1
ATOM 721 C C . VAL A 1 92 ? 1.975 -8.836 -7.855 1 84 92 VAL A C 1
ATOM 723 O O . VAL A 1 92 ? 1.484 -8.484 -6.781 1 84 92 VAL A O 1
ATOM 726 N N . VAL A 1 93 ? 2.402 -7.945 -8.797 1 85.19 93 VAL A N 1
ATOM 727 C CA . VAL A 1 93 ? 2.426 -6.523 -8.469 1 85.19 93 VAL A CA 1
ATOM 728 C C . VAL A 1 93 ? 1.696 -5.734 -9.555 1 85.19 93 VAL A C 1
ATOM 730 O O . VAL A 1 93 ? 1.837 -6.027 -10.75 1 85.19 93 VAL A O 1
ATOM 733 N N . TYR A 1 94 ? 0.82 -4.891 -9.016 1 78.56 94 TYR A N 1
ATOM 734 C CA . TYR A 1 94 ? 0.258 -3.895 -9.922 1 78.56 94 TYR A CA 1
ATOM 735 C C . TYR A 1 94 ? 1.076 -2.609 -9.898 1 78.56 94 TYR A C 1
ATOM 737 O O . TYR A 1 94 ? 1.51 -2.164 -8.828 1 78.56 94 TYR A O 1
ATOM 745 N N . GLU A 1 95 ? 1.498 -2.031 -10.93 1 66.81 95 GLU A N 1
ATOM 746 C CA . GLU A 1 95 ? 2.35 -0.848 -11.016 1 66.81 95 GLU A CA 1
ATOM 747 C C . GLU A 1 95 ? 1.643 0.382 -10.453 1 66.81 95 GLU A C 1
ATOM 749 O O . GLU A 1 95 ? 2.281 1.252 -9.859 1 66.81 95 GLU A O 1
ATOM 754 N N . ARG A 1 96 ? 0.296 0.435 -10.602 1 62 96 ARG A N 1
ATOM 755 C CA . ARG A 1 96 ? -0.379 1.696 -10.312 1 62 96 ARG A CA 1
ATOM 756 C C . ARG A 1 96 ? -1.3 1.558 -9.109 1 62 96 ARG A C 1
ATOM 758 O O . ARG A 1 96 ? -2.498 1.837 -9.195 1 62 96 ARG A O 1
ATOM 765 N N . THR A 1 97 ? -0.801 1.05 -7.98 1 60.41 97 THR A N 1
ATOM 766 C CA . THR A 1 97 ? -1.737 0.923 -6.871 1 60.41 97 THR A CA 1
ATOM 767 C C . THR A 1 97 ? -1.475 1.996 -5.816 1 60.41 97 THR A C 1
ATOM 769 O O . THR A 1 97 ? -2.262 2.162 -4.883 1 60.41 97 THR A O 1
ATOM 772 N N . SER A 1 98 ? -0.357 2.846 -5.887 1 58.81 98 SER A N 1
ATOM 773 C CA . SER A 1 98 ? 0.001 3.664 -4.734 1 58.81 98 SER A CA 1
ATOM 774 C C . SER A 1 98 ? -0.872 4.914 -4.648 1 58.81 98 SER A C 1
ATOM 776 O O . SER A 1 98 ? -1.147 5.41 -3.555 1 58.81 98 SER A O 1
ATOM 778 N N . GLN A 1 99 ? -1.179 5.523 -5.773 1 69 99 GLN A N 1
ATOM 779 C CA . GLN A 1 99 ? -1.936 6.77 -5.691 1 69 99 GLN A CA 1
ATOM 780 C C . GLN A 1 99 ? -3.068 6.789 -6.715 1 69 99 GLN A C 1
ATOM 782 O O . GLN A 1 99 ? -2.828 6.973 -7.91 1 69 99 GLN A O 1
ATOM 787 N N . LEU A 1 100 ? -4.254 6.5 -6.133 1 76.5 100 LEU A N 1
ATOM 788 C CA . LEU A 1 100 ? -5.418 6.617 -7.004 1 76.5 100 LEU A CA 1
ATOM 789 C C . LEU A 1 100 ? -5.844 8.078 -7.145 1 76.5 100 LEU A C 1
ATOM 791 O O . LEU A 1 100 ? -5.895 8.812 -6.156 1 76.5 100 LEU A O 1
ATOM 795 N N . SER A 1 101 ? -6.055 8.461 -8.328 1 82.38 101 SER A N 1
ATOM 796 C CA . SER A 1 101 ? -6.668 9.773 -8.531 1 82.38 101 SER A CA 1
ATOM 797 C C . SER A 1 101 ? -8.07 9.82 -7.93 1 82.38 101 SER A C 1
ATOM 799 O O . SER A 1 101 ? -8.656 8.773 -7.617 1 82.38 101 SER A O 1
ATOM 801 N N . VAL A 1 102 ? -8.578 11.016 -7.797 1 82.19 102 VAL A N 1
ATOM 802 C CA . VAL A 1 102 ? -9.93 11.203 -7.285 1 82.19 102 VAL A CA 1
ATOM 803 C C . VAL A 1 102 ? -10.93 10.461 -8.172 1 82.19 102 VAL A C 1
ATOM 805 O O . VAL A 1 102 ? -11.852 9.82 -7.672 1 82.19 102 VAL A O 1
ATOM 808 N N . LYS A 1 103 ? -10.711 10.523 -9.414 1 87.25 103 LYS A N 1
ATOM 809 C CA . LYS A 1 103 ? -11.578 9.828 -10.367 1 87.25 103 LYS A CA 1
ATOM 810 C C . LYS A 1 103 ? -11.477 8.32 -10.195 1 87.25 103 LYS A C 1
ATOM 812 O O . LYS A 1 103 ? -12.492 7.617 -10.227 1 87.25 103 LYS A O 1
ATOM 817 N N . GLN A 1 104 ? -10.305 7.812 -9.992 1 87.81 104 GLN A N 1
ATOM 818 C CA . GLN A 1 104 ? -10.094 6.383 -9.789 1 87.81 104 GLN A CA 1
ATOM 819 C C . GLN A 1 104 ? -10.734 5.91 -8.484 1 87.81 104 GLN A C 1
ATOM 821 O O . GLN A 1 104 ? -11.328 4.832 -8.43 1 87.81 104 GLN A O 1
ATOM 826 N N . CYS A 1 105 ? -10.586 6.816 -7.48 1 89 105 CYS A N 1
ATOM 827 C CA . CYS A 1 105 ? -11.188 6.465 -6.199 1 89 105 CYS A CA 1
ATOM 828 C C . CYS A 1 105 ? -12.711 6.387 -6.312 1 89 105 CYS A C 1
ATOM 830 O O . CYS A 1 105 ? -13.328 5.477 -5.766 1 89 105 CYS A O 1
ATOM 832 N N . ALA A 1 106 ? -13.188 7.293 -7.027 1 90.56 106 ALA A N 1
ATOM 833 C CA . ALA A 1 106 ? -14.625 7.281 -7.25 1 90.56 106 ALA A CA 1
ATOM 834 C C . ALA A 1 106 ? -15.062 6.016 -7.984 1 90.56 106 ALA A C 1
ATOM 836 O O . ALA A 1 106 ? -16.062 5.391 -7.625 1 90.56 106 ALA A O 1
ATOM 837 N N . SER A 1 107 ? -14.312 5.664 -8.992 1 94.25 107 SER A N 1
ATOM 838 C CA . SER A 1 107 ? -14.602 4.457 -9.766 1 94.25 107 SER A CA 1
ATOM 839 C C . SER A 1 107 ? -14.461 3.207 -8.906 1 94.25 107 SER A C 1
ATOM 841 O O . SER A 1 107 ? -15.289 2.301 -8.977 1 94.25 107 SER A O 1
ATOM 843 N N . LEU A 1 108 ? -13.492 3.172 -8.102 1 94.44 108 LEU A N 1
ATOM 844 C CA . LEU A 1 108 ? -13.289 2.053 -7.184 1 94.44 108 LEU A CA 1
ATOM 845 C C . LEU A 1 108 ? -14.445 1.94 -6.199 1 94.44 108 LEU A C 1
ATOM 847 O O . LEU A 1 108 ? -14.945 0.844 -5.945 1 94.44 108 LEU A O 1
ATOM 851 N N . LEU A 1 109 ? -14.812 3.057 -5.684 1 94.81 109 LEU A N 1
ATOM 852 C CA . LEU A 1 109 ? -15.906 3.084 -4.727 1 94.81 109 LEU A CA 1
ATOM 853 C C . LEU A 1 109 ? -17.188 2.539 -5.352 1 94.81 109 LEU A C 1
ATOM 855 O O . LEU A 1 109 ? -17.922 1.781 -4.715 1 94.81 109 LEU A O 1
ATOM 859 N N . GLU A 1 110 ? -17.438 2.922 -6.559 1 96 110 GLU A N 1
ATOM 860 C CA . GLU A 1 110 ? -18.594 2.396 -7.285 1 96 110 GLU A CA 1
ATOM 861 C C . GLU A 1 110 ? -18.484 0.883 -7.449 1 96 110 GLU A C 1
ATOM 863 O O . GLU A 1 110 ? -19.484 0.169 -7.254 1 96 110 GLU A O 1
ATOM 868 N N . TRP A 1 111 ? -17.375 0.465 -7.785 1 96.69 111 TRP A N 1
ATOM 869 C CA . TRP A 1 111 ? -17.156 -0.968 -7.949 1 96.69 111 TRP A CA 1
ATOM 870 C C . TRP A 1 111 ? -17.375 -1.708 -6.633 1 96.69 111 TRP A C 1
ATOM 872 O O . TRP A 1 111 ? -18.031 -2.758 -6.609 1 96.69 111 TRP A O 1
ATOM 882 N N . ILE A 1 112 ? -16.922 -1.152 -5.574 1 97.19 112 ILE A N 1
ATOM 883 C CA . ILE A 1 112 ? -17.031 -1.76 -4.254 1 97.19 112 ILE A CA 1
ATOM 884 C C . ILE A 1 112 ? -18.5 -1.807 -3.836 1 97.19 112 ILE A C 1
ATOM 886 O O . ILE A 1 112 ? -18.953 -2.787 -3.238 1 97.19 112 ILE A O 1
ATOM 890 N N . GLN A 1 113 ? -19.188 -0.796 -4.211 1 96 113 GLN A N 1
ATOM 891 C CA . GLN A 1 113 ? -20.609 -0.774 -3.898 1 96 113 GLN A CA 1
ATOM 892 C C . GLN A 1 113 ? -21.359 -1.869 -4.656 1 96 113 GLN A C 1
ATOM 894 O O . GLN A 1 113 ? -22.234 -2.527 -4.102 1 96 113 GLN A O 1
ATOM 899 N N . ALA A 1 114 ? -21.016 -2.074 -5.855 1 97.25 114 ALA A N 1
ATOM 900 C CA . ALA A 1 114 ? -21.609 -3.154 -6.637 1 97.25 114 ALA A CA 1
ATOM 901 C C . ALA A 1 114 ? -21.266 -4.516 -6.043 1 97.25 114 ALA A C 1
ATOM 903 O O . ALA A 1 114 ? -22.125 -5.387 -5.922 1 97.25 114 ALA A O 1
ATOM 904 N N . PHE A 1 115 ? -20.047 -4.668 -5.68 1 97.62 115 PHE A N 1
ATOM 905 C CA . PHE A 1 115 ? -19.594 -5.887 -5.016 1 97.62 115 PHE A CA 1
ATOM 906 C C . PHE A 1 115 ? -20.391 -6.133 -3.742 1 97.62 115 PHE A C 1
ATOM 908 O O . PHE A 1 115 ? -20.844 -7.25 -3.492 1 97.62 115 PHE A O 1
ATOM 915 N N . GLY A 1 116 ? -20.5 -5.086 -2.914 1 97.06 116 GLY A N 1
ATOM 916 C CA . GLY A 1 116 ? -21.281 -5.188 -1.692 1 97.06 116 GLY A CA 1
ATOM 917 C C . GLY A 1 116 ? -22.734 -5.566 -1.938 1 97.06 116 GLY A C 1
ATOM 918 O O . GLY A 1 116 ? -23.297 -6.375 -1.2 1 97.06 116 GLY A O 1
ATOM 919 N N . ALA A 1 117 ? -23.328 -4.953 -2.955 1 96 117 ALA A N 1
ATOM 920 C CA . ALA A 1 117 ? -24.703 -5.273 -3.297 1 96 117 ALA A CA 1
ATOM 921 C C . ALA A 1 117 ? -24.859 -6.746 -3.664 1 96 117 ALA A C 1
ATOM 923 O O . ALA A 1 117 ? -25.797 -7.41 -3.223 1 96 117 ALA A O 1
ATOM 924 N N . GLU A 1 118 ? -23.938 -7.297 -4.395 1 96.25 118 GLU A N 1
ATOM 925 C CA . GLU A 1 118 ? -23.953 -8.695 -4.801 1 96.25 118 GLU A CA 1
ATOM 926 C C . GLU A 1 118 ? -23.844 -9.625 -3.59 1 96.25 118 GLU A C 1
ATOM 928 O O . GLU A 1 118 ? -24.344 -10.75 -3.619 1 96.25 118 GLU A O 1
ATOM 933 N N . HIS A 1 119 ? -23.281 -9.18 -2.572 1 96.81 119 HIS A N 1
ATOM 934 C CA . HIS A 1 119 ? -23.062 -9.984 -1.377 1 96.81 119 HIS A CA 1
ATOM 935 C C . HIS A 1 119 ? -24.016 -9.586 -0.257 1 96.81 119 HIS A C 1
ATOM 937 O O . HIS A 1 119 ? -23.844 -9.992 0.893 1 96.81 119 HIS A O 1
ATOM 943 N N . GLN A 1 120 ? -24.891 -8.664 -0.583 1 96.5 120 GLN A N 1
ATOM 944 C CA . GLN A 1 120 ? -25.969 -8.242 0.319 1 96.5 120 GLN A CA 1
ATOM 945 C C . GLN A 1 120 ? -25.391 -7.555 1.559 1 96.5 120 GLN A C 1
ATOM 947 O O . GLN A 1 120 ? -25.859 -7.801 2.676 1 96.5 120 GLN A O 1
ATOM 952 N N . VAL A 1 121 ? -24.406 -6.766 1.359 1 97.12 121 VAL A N 1
ATOM 953 C CA . VAL A 1 121 ? -23.812 -6.012 2.459 1 97.12 121 VAL A CA 1
ATOM 954 C C . VAL A 1 121 ? -24.766 -4.902 2.896 1 97.12 121 VAL A C 1
ATOM 956 O O . VAL A 1 121 ? -25.344 -4.203 2.061 1 97.12 121 VAL A O 1
ATOM 959 N N . ARG A 1 122 ? -24.938 -4.816 4.254 1 95.56 122 ARG A N 1
ATOM 960 C CA . ARG A 1 122 ? -25.656 -3.684 4.836 1 95.56 122 ARG A CA 1
ATOM 961 C C . ARG A 1 122 ? -24.688 -2.561 5.199 1 95.56 122 ARG A C 1
ATOM 963 O O . ARG A 1 122 ? -23.844 -2.725 6.082 1 95.56 122 ARG A O 1
ATOM 970 N N . TRP A 1 123 ? -24.844 -1.442 4.488 1 94.31 123 TRP A N 1
ATOM 971 C CA . TRP A 1 123 ? -23.891 -0.347 4.652 1 94.31 123 TRP A CA 1
ATOM 972 C C . TRP A 1 123 ? -24.234 0.496 5.875 1 94.31 123 TRP A C 1
ATOM 974 O O . TRP A 1 123 ? -25.406 0.783 6.125 1 94.31 123 TRP A O 1
ATOM 984 N N . SER A 1 124 ? -23.281 0.757 6.648 1 87.38 124 SER A N 1
ATOM 985 C CA . SER A 1 124 ? -23.484 1.604 7.82 1 87.38 124 SER A CA 1
ATOM 986 C C . SER A 1 124 ? -23.625 3.068 7.426 1 87.38 124 SER A C 1
ATOM 988 O O . SER A 1 124 ? -24.406 3.812 8.047 1 87.38 124 SER A O 1
ATOM 990 N N . GLN A 1 125 ? -22.766 3.57 6.645 1 72.69 125 GLN A N 1
ATOM 991 C CA . GLN A 1 125 ? -22.844 4.965 6.227 1 72.69 125 GLN A CA 1
ATOM 992 C C . GLN A 1 125 ? -24.031 5.191 5.293 1 72.69 125 GLN A C 1
ATOM 994 O O . GLN A 1 125 ? -24.281 4.387 4.391 1 72.69 125 GLN A O 1
ATOM 999 N N . LYS A 1 126 ? -25.109 5.703 5.844 1 55.66 126 LYS A N 1
ATOM 1000 C CA . LYS A 1 126 ? -26.328 6.023 5.109 1 55.66 126 LYS A CA 1
ATOM 1001 C C . LYS A 1 126 ? -26.016 6.5 3.695 1 55.66 126 LYS A C 1
ATOM 1003 O O . LYS A 1 126 ? -24.922 7.008 3.436 1 55.66 126 LYS A O 1
ATOM 1008 N N . ASP A 1 127 ? -27.047 6.23 2.592 1 49.19 127 ASP A N 1
ATOM 1009 C CA . ASP A 1 127 ? -27.188 6.41 1.15 1 49.19 127 ASP A CA 1
ATOM 1010 C C . ASP A 1 127 ? -26.578 7.738 0.705 1 49.19 127 ASP A C 1
ATOM 1012 O O . ASP A 1 127 ? -27.188 8.797 0.868 1 49.19 127 ASP A O 1
ATOM 1016 N N . LEU A 1 128 ? -25.422 8.156 0.99 1 42.62 128 LEU A N 1
ATOM 1017 C CA . LEU A 1 128 ? -25.094 9.336 0.195 1 42.62 128 LEU A CA 1
ATOM 1018 C C . LEU A 1 128 ? -25.656 9.219 -1.216 1 42.62 128 LEU A C 1
ATOM 1020 O O . LEU A 1 128 ? -25.719 10.203 -1.949 1 42.62 128 LEU A O 1
ATOM 1024 N N . TRP A 1 129 ? -25.734 8.008 -1.79 1 44.12 129 TRP A N 1
ATOM 1025 C CA . TRP A 1 129 ? -26.266 7.812 -3.137 1 44.12 129 TRP A CA 1
ATOM 1026 C C . TRP A 1 129 ? -27.781 8.016 -3.16 1 44.12 129 TRP A C 1
ATOM 1028 O O . TRP A 1 129 ? -28.391 8.031 -4.23 1 44.12 129 TRP A O 1
ATOM 1038 N N . GLU A 1 130 ? -28.438 7.82 -2.23 1 38.84 130 GLU A N 1
ATOM 1039 C CA . GLU A 1 130 ? -29.891 7.949 -2.387 1 38.84 130 GLU A CA 1
ATOM 1040 C C . GLU A 1 130 ? -30.266 9.352 -2.844 1 38.84 130 GLU A C 1
ATOM 1042 O O . GLU A 1 130 ? -31.328 9.547 -3.439 1 38.84 130 GLU A O 1
ATOM 1047 N N . GLY A 1 131 ? -29.625 10.445 -2.33 1 35 131 GLY A N 1
ATOM 1048 C CA . GLY A 1 131 ? -30.312 11.688 -2.65 1 35 131 GLY A CA 1
ATOM 1049 C C . GLY A 1 131 ? -30.141 12.109 -4.098 1 35 131 GLY A C 1
ATOM 1050 O O . GLY A 1 131 ? -30.641 13.156 -4.508 1 35 131 GLY A O 1
ATOM 1051 N N . ARG A 1 132 ? -29.156 11.586 -4.75 1 33.84 132 ARG A N 1
ATOM 1052 C CA . ARG A 1 132 ? -29.156 12.164 -6.09 1 33.84 132 ARG A CA 1
ATOM 1053 C C . ARG A 1 132 ? -30.141 11.438 -7.004 1 33.84 132 ARG A C 1
ATOM 1055 O O . ARG A 1 132 ? -30.219 11.742 -8.195 1 33.84 132 ARG A O 1
ATOM 1062 N N . TYR A 1 133 ? -30.469 10.227 -6.652 1 27.38 133 TYR A N 1
ATOM 1063 C CA . TYR A 1 133 ? -31.531 9.82 -7.566 1 27.38 133 TYR A CA 1
ATOM 1064 C C . TYR A 1 133 ? -32.844 10.516 -7.223 1 27.38 133 TYR A C 1
ATOM 1066 O O . TYR A 1 133 ? -33.094 10.828 -6.059 1 27.38 133 TYR A O 1
ATOM 1074 N N . MET B 1 1 ? 8.523 23.172 14.094 1 47.72 1 MET B N 1
ATOM 1075 C CA . MET B 1 1 ? 8.344 24.438 14.82 1 47.72 1 MET B CA 1
ATOM 1076 C C . MET B 1 1 ? 9.172 24.453 16.094 1 47.72 1 MET B C 1
ATOM 1078 O O . MET B 1 1 ? 9.008 23.594 16.953 1 47.72 1 MET B O 1
ATOM 1082 N N . HIS B 1 2 ? 10.344 25.016 16.078 1 56.16 2 HIS B N 1
ATOM 1083 C CA . HIS B 1 2 ? 11.266 25.031 17.219 1 56.16 2 HIS B CA 1
ATOM 1084 C C . HIS B 1 2 ? 11.094 26.312 18.031 1 56.16 2 HIS B C 1
ATOM 1086 O O . HIS B 1 2 ? 11.625 26.422 19.141 1 56.16 2 HIS B O 1
ATOM 1092 N N . SER B 1 3 ? 10.422 27.328 17.531 1 57.09 3 SER B N 1
ATOM 1093 C CA . SER B 1 3 ? 10.43 28.594 18.234 1 57.09 3 SER B CA 1
ATOM 1094 C C . SER B 1 3 ? 9.148 29.391 17.984 1 57.09 3 SER B C 1
ATOM 1096 O O . SER B 1 3 ? 8.398 29.078 17.062 1 57.09 3 SER B O 1
ATOM 1098 N N . MET B 1 4 ? 8.867 30.25 19.016 1 54.84 4 MET B N 1
ATOM 1099 C CA . MET B 1 4 ? 7.781 31.203 18.828 1 54.84 4 MET B CA 1
ATOM 1100 C C . MET B 1 4 ? 7.867 31.875 17.453 1 54.84 4 MET B C 1
ATOM 1102 O O . MET B 1 4 ? 6.848 32.281 16.891 1 54.84 4 MET B O 1
ATOM 1106 N N . ALA B 1 5 ? 8.992 32.062 17.062 1 58.03 5 ALA B N 1
ATOM 1107 C CA . ALA B 1 5 ? 9.195 32.625 15.734 1 58.03 5 ALA B CA 1
ATOM 1108 C C . ALA B 1 5 ? 8.578 31.719 14.664 1 58.03 5 ALA B C 1
ATOM 1110 O O . ALA B 1 5 ? 8.023 32.219 13.68 1 58.03 5 ALA B O 1
ATOM 1111 N N . ASP B 1 6 ? 8.586 30.453 14.914 1 62.44 6 ASP B N 1
ATOM 1112 C CA . ASP B 1 6 ? 8 29.531 13.953 1 62.44 6 ASP B CA 1
ATOM 1113 C C . ASP B 1 6 ? 6.48 29.656 13.922 1 62.44 6 ASP B C 1
ATOM 1115 O O . ASP B 1 6 ? 5.867 29.562 12.859 1 62.44 6 ASP B O 1
ATOM 1119 N N . ALA B 1 7 ? 6.082 30 15.07 1 61.12 7 ALA B N 1
ATOM 1120 C CA . ALA B 1 7 ? 4.637 30.188 15.148 1 61.12 7 ALA B CA 1
ATOM 1121 C C . ALA B 1 7 ? 4.207 31.406 14.312 1 61.12 7 ALA B C 1
ATOM 1123 O O . ALA B 1 7 ? 3.186 31.359 13.625 1 61.12 7 ALA B O 1
ATOM 1124 N N . ASN B 1 8 ? 5 32.406 14.43 1 62.91 8 ASN B N 1
ATOM 1125 C CA . ASN B 1 8 ? 4.688 33.594 13.641 1 62.91 8 ASN B CA 1
ATOM 1126 C C . ASN B 1 8 ? 4.781 33.344 12.148 1 62.91 8 ASN B C 1
ATOM 1128 O O . ASN B 1 8 ? 3.969 33.844 11.367 1 62.91 8 ASN B O 1
ATOM 1132 N N . ARG B 1 9 ? 5.77 32.594 11.828 1 68.44 9 ARG B N 1
ATOM 1133 C CA . ARG B 1 9 ? 5.895 32.219 10.422 1 68.44 9 ARG B CA 1
ATOM 1134 C C . ARG B 1 9 ? 4.707 31.391 9.969 1 68.44 9 ARG B C 1
ATOM 1136 O O . ARG B 1 9 ? 4.215 31.547 8.852 1 68.44 9 ARG B O 1
ATOM 1143 N N . LEU B 1 10 ? 4.348 30.547 10.812 1 70.25 10 LEU B N 1
ATOM 1144 C CA . LEU B 1 10 ? 3.195 29.719 10.477 1 70.25 10 LEU B CA 1
ATOM 1145 C C . LEU B 1 10 ? 1.952 30.578 10.273 1 70.25 10 LEU B C 1
ATOM 1147 O O . LEU B 1 10 ? 1.168 30.344 9.352 1 70.25 10 LEU B O 1
ATOM 1151 N N . LEU B 1 11 ? 1.883 31.531 11.109 1 65.69 11 LEU B N 1
ATOM 1152 C CA . LEU B 1 11 ? 0.748 32.438 10.984 1 65.69 11 LEU B CA 1
ATOM 1153 C C . LEU B 1 11 ? 0.777 33.156 9.641 1 65.69 11 LEU B C 1
ATOM 1155 O O . LEU B 1 11 ? -0.266 33.375 9.016 1 65.69 11 LEU B O 1
ATOM 1159 N N . GLY B 1 12 ? 1.885 33.562 9.328 1 69.88 12 GLY B N 1
ATOM 1160 C CA . GLY B 1 12 ? 2.021 34.188 8.031 1 69.88 12 GLY B CA 1
ATOM 1161 C C . GLY B 1 12 ? 1.632 33.312 6.871 1 69.88 12 GLY B C 1
ATOM 1162 O O . GLY B 1 12 ? 0.931 33.75 5.953 1 69.88 12 GLY B O 1
ATOM 1163 N N . VAL B 1 13 ? 2.076 32.094 7.008 1 69.19 13 VAL B N 1
ATOM 1164 C CA . VAL B 1 13 ? 1.767 31.125 5.961 1 69.19 13 VAL B CA 1
ATOM 1165 C C . VAL B 1 13 ? 0.263 30.859 5.93 1 69.19 13 VAL B C 1
ATOM 1167 O O . VAL B 1 13 ? -0.333 30.766 4.855 1 69.19 13 VAL B O 1
ATOM 1170 N N . LEU B 1 14 ? -0.226 30.812 7.043 1 69.25 14 LEU B N 1
ATOM 1171 C CA . LEU B 1 14 ? -1.655 30.547 7.145 1 69.25 14 LEU B CA 1
ATOM 1172 C C . LEU B 1 14 ? -2.469 31.688 6.57 1 69.25 14 LEU B C 1
ATOM 1174 O O . LEU B 1 14 ? -3.49 31.469 5.914 1 69.25 14 LEU B O 1
ATOM 1178 N N . GLN B 1 15 ? -1.999 32.906 6.789 1 66.94 15 GLN B N 1
ATOM 1179 C CA . GLN B 1 15 ? -2.701 34.062 6.297 1 66.94 15 GLN B CA 1
ATOM 1180 C C . GLN B 1 15 ? -2.641 34.156 4.777 1 66.94 15 GLN B C 1
ATOM 1182 O O . GLN B 1 15 ? -3.521 34.75 4.145 1 66.94 15 GLN B O 1
ATOM 1187 N N . ALA B 1 16 ? -1.574 33.5 4.359 1 67.12 16 ALA B N 1
ATOM 1188 C CA . ALA B 1 16 ? -1.402 33.562 2.91 1 67.12 16 ALA B CA 1
ATOM 1189 C C . ALA B 1 16 ? -2.227 32.469 2.229 1 67.12 16 ALA B C 1
ATOM 1191 O O . ALA B 1 16 ? -2.357 32.438 1.003 1 67.12 16 ALA B O 1
ATOM 1192 N N . GLN B 1 17 ? -2.732 31.656 3.027 1 63.88 17 GLN B N 1
ATOM 1193 C CA . GLN B 1 17 ? -3.494 30.562 2.436 1 63.88 17 GLN B CA 1
ATOM 1194 C C . GLN B 1 17 ? -4.895 31.031 2.041 1 63.88 17 GLN B C 1
ATOM 1196 O O . GLN B 1 17 ? -5.438 31.969 2.631 1 63.88 17 GLN B O 1
ATOM 1201 N N . ASP B 1 18 ? -5.359 30.609 0.878 1 60.41 18 ASP B N 1
ATOM 1202 C CA . ASP B 1 18 ? -6.723 30.859 0.423 1 60.41 18 ASP B CA 1
ATOM 1203 C C . ASP B 1 18 ? -7.727 30 1.194 1 60.41 18 ASP B C 1
ATOM 1205 O O . ASP B 1 18 ? -7.809 28.797 0.983 1 60.41 18 ASP B O 1
ATOM 1209 N N . PHE B 1 19 ? -8.375 30.609 2.131 1 58.28 19 PHE B N 1
ATOM 1210 C CA . PHE B 1 19 ? -9.289 29.859 2.99 1 58.28 19 PHE B CA 1
ATOM 1211 C C . PHE B 1 19 ? -10.688 29.828 2.385 1 58.28 19 PHE B C 1
ATOM 1213 O O . PHE B 1 19 ? -11.664 29.547 3.084 1 58.28 19 PHE B O 1
ATOM 1220 N N . THR B 1 20 ? -10.672 30.172 1.167 1 63.19 20 THR B N 1
ATOM 1221 C CA . THR B 1 20 ? -11.969 29.984 0.517 1 63.19 20 THR B CA 1
ATOM 1222 C C . THR B 1 20 ? -12.336 28.516 0.464 1 63.19 20 THR B C 1
ATOM 1224 O O . THR B 1 20 ? -13.5 28.156 0.269 1 63.19 20 THR B O 1
ATOM 1227 N N . LYS B 1 21 ? -11.234 27.703 0.574 1 66.06 21 LYS B N 1
ATOM 1228 C CA . LYS B 1 21 ? -11.438 26.266 0.681 1 66.06 21 LYS B CA 1
ATOM 1229 C C . LYS B 1 21 ? -10.945 25.734 2.027 1 66.06 21 LYS B C 1
ATOM 1231 O O . LYS B 1 21 ? -9.922 26.188 2.543 1 66.06 21 LYS B O 1
ATOM 1236 N N . PRO B 1 22 ? -11.789 24.906 2.523 1 66 22 PRO B N 1
ATOM 1237 C CA . PRO B 1 22 ? -11.375 24.359 3.824 1 66 22 PRO B CA 1
ATOM 1238 C C . PRO B 1 22 ? -9.992 23.719 3.787 1 66 22 PRO B C 1
ATOM 1240 O O . PRO B 1 22 ? -9.633 23.078 2.795 1 66 22 PRO B O 1
ATOM 1243 N N . LYS B 1 23 ? -9.133 24.203 4.691 1 69.56 23 LYS B N 1
ATOM 1244 C CA . LYS B 1 23 ? -7.785 23.656 4.812 1 69.56 23 LYS B CA 1
ATOM 1245 C C . LYS B 1 23 ? -7.672 22.734 6.02 1 69.56 23 LYS B C 1
ATOM 1247 O O . LYS B 1 23 ? -8.352 22.938 7.027 1 69.56 23 LYS B O 1
ATOM 1252 N N . LYS B 1 24 ? -7.152 21.641 5.879 1 71.88 24 LYS B N 1
ATOM 1253 C CA . LYS B 1 24 ? -6.766 20.766 6.98 1 71.88 24 LYS B CA 1
ATOM 1254 C C . LYS B 1 24 ? -5.32 21.016 7.402 1 71.88 24 LYS B C 1
ATOM 1256 O O . LYS B 1 24 ? -4.422 21.078 6.559 1 71.88 24 LYS B O 1
ATOM 1261 N N . ILE B 1 25 ? -5.207 21.406 8.641 1 71.31 25 ILE B N 1
ATOM 1262 C CA . ILE B 1 25 ? -3.873 21.641 9.188 1 71.31 25 ILE B CA 1
ATOM 1263 C C . ILE B 1 25 ? -3.479 20.453 10.078 1 71.31 25 ILE B C 1
ATOM 1265 O O . ILE B 1 25 ? -4.176 20.141 11.047 1 71.31 25 ILE B O 1
ATOM 1269 N N . VAL B 1 26 ? -2.465 19.734 9.758 1 71.12 26 VAL B N 1
ATOM 1270 C CA . VAL B 1 26 ? -1.982 18.578 10.516 1 71.12 26 VAL B CA 1
ATOM 1271 C C . VAL B 1 26 ? -0.642 18.922 11.172 1 71.12 26 VAL B C 1
ATOM 1273 O O . VAL B 1 26 ? 0.281 19.391 10.5 1 71.12 26 VAL B O 1
ATOM 1276 N N . ILE B 1 27 ? -0.648 18.922 12.438 1 67.25 27 ILE B N 1
ATOM 1277 C CA . ILE B 1 27 ? 0.585 19.125 13.195 1 67.25 27 ILE B CA 1
ATOM 1278 C C . ILE B 1 27 ? 1.133 17.766 13.648 1 67.25 27 ILE B C 1
ATOM 1280 O O . ILE B 1 27 ? 0.488 17.062 14.43 1 67.25 27 ILE B O 1
ATOM 1284 N N . LYS B 1 28 ? 2.098 17.297 13 1 64.19 28 LYS B N 1
ATOM 1285 C CA . LYS B 1 28 ? 2.699 16.016 13.352 1 64.19 28 LYS B CA 1
ATOM 1286 C C . LYS B 1 28 ? 4.082 16.203 13.969 1 64.19 28 LYS B C 1
ATOM 1288 O O . LYS B 1 28 ? 4.746 17.203 13.719 1 64.19 28 LYS B O 1
ATOM 1293 N N . ASP B 1 29 ? 4.387 15.492 14.977 1 59.78 29 ASP B N 1
ATOM 1294 C CA . ASP B 1 29 ? 5.762 15.461 15.461 1 59.78 29 ASP B CA 1
ATOM 1295 C C . ASP B 1 29 ? 6.719 14.992 14.367 1 59.78 29 ASP B C 1
ATOM 1297 O O . ASP B 1 29 ? 6.355 14.156 13.539 1 59.78 29 ASP B O 1
ATOM 1301 N N . GLN B 1 30 ? 7.594 15.992 13.93 1 55.38 30 GLN B N 1
ATOM 1302 C CA . GLN B 1 30 ? 8.609 15.414 13.055 1 55.38 30 GLN B CA 1
ATOM 1303 C C . GLN B 1 30 ? 9 14.016 13.508 1 55.38 30 GLN B C 1
ATOM 1305 O O . GLN B 1 30 ? 9.484 13.828 14.625 1 55.38 30 GLN B O 1
ATOM 1310 N N . ASP B 1 31 ? 8.141 13.117 13.195 1 57.44 31 ASP B N 1
ATOM 1311 C CA . ASP B 1 31 ? 8.359 11.773 13.719 1 57.44 31 ASP B CA 1
ATOM 1312 C C . ASP B 1 31 ? 9.477 11.062 12.961 1 57.44 31 ASP B C 1
ATOM 1314 O O . ASP B 1 31 ? 9.781 11.414 11.82 1 57.44 31 ASP B O 1
ATOM 1318 N N . ARG B 1 32 ? 10.477 10.586 13.695 1 60.69 32 ARG B N 1
ATOM 1319 C CA . ARG B 1 32 ? 11.531 9.68 13.234 1 60.69 32 ARG B CA 1
ATOM 1320 C C . ARG B 1 32 ? 11.047 8.828 12.07 1 60.69 32 ARG B C 1
ATOM 1322 O O . ARG B 1 32 ? 11.844 8.383 11.242 1 60.69 32 ARG B O 1
ATOM 1329 N N . SER B 1 33 ? 9.781 8.844 11.867 1 71.25 33 SER B N 1
ATOM 1330 C CA . SER B 1 33 ? 9.211 8.023 10.797 1 71.25 33 SER B CA 1
ATOM 1331 C C . SER B 1 33 ? 9.398 8.688 9.438 1 71.25 33 SER B C 1
ATOM 1333 O O . SER B 1 33 ? 9.68 8.016 8.445 1 71.25 33 SER B O 1
ATOM 1335 N N . GLY B 1 34 ? 9.461 10.039 9.5 1 74.5 34 GLY B N 1
ATOM 1336 C CA . GLY B 1 34 ? 9.664 10.758 8.258 1 74.5 34 GLY B CA 1
ATOM 1337 C C . GLY B 1 34 ? 11.062 10.602 7.695 1 74.5 34 GLY B C 1
ATOM 1338 O O . GLY B 1 34 ? 11.234 10.398 6.492 1 74.5 34 GLY B O 1
ATOM 1339 N N . GLU B 1 35 ? 12.008 10.68 8.578 1 77.81 35 GLU B N 1
ATOM 1340 C CA . GLU B 1 35 ? 13.398 10.539 8.141 1 77.81 35 GLU B CA 1
ATOM 1341 C C . GLU B 1 35 ? 13.68 9.133 7.629 1 77.81 35 GLU B C 1
ATOM 1343 O O . GLU B 1 35 ? 14.336 8.961 6.602 1 77.81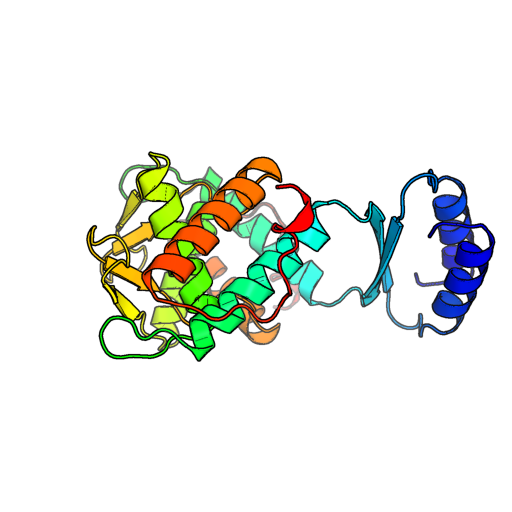 35 GLU B O 1
ATOM 1348 N N . GLN B 1 36 ? 13.234 8.164 8.32 1 84.25 36 GLN B N 1
ATOM 1349 C CA . GLN B 1 36 ? 13.406 6.781 7.887 1 84.25 36 GLN B CA 1
ATOM 1350 C C . GLN B 1 36 ? 12.734 6.547 6.535 1 84.25 36 GLN B C 1
ATOM 1352 O O . GLN B 1 36 ? 13.281 5.84 5.684 1 84.25 36 GLN B O 1
ATOM 1357 N N . ASN B 1 37 ? 11.641 7.191 6.391 1 84.19 37 ASN B N 1
ATOM 1358 C CA . ASN B 1 37 ? 10.922 7.035 5.129 1 84.19 37 ASN B CA 1
ATOM 1359 C C . ASN B 1 37 ? 11.695 7.668 3.969 1 84.19 37 ASN B C 1
ATOM 1361 O O . ASN B 1 37 ? 11.75 7.102 2.877 1 84.19 37 ASN B O 1
ATOM 1365 N N . ARG B 1 38 ? 12.188 8.797 4.258 1 85.69 38 ARG B N 1
ATOM 1366 C CA . ARG B 1 38 ? 12.969 9.461 3.225 1 85.69 38 ARG B CA 1
ATOM 1367 C C . ARG B 1 38 ? 14.18 8.625 2.832 1 85.69 38 ARG B C 1
ATOM 1369 O O . ARG B 1 38 ? 14.5 8.5 1.646 1 85.69 38 ARG B O 1
ATOM 1376 N N . LYS B 1 39 ? 14.797 8.133 3.818 1 90.25 39 LYS B N 1
ATOM 1377 C CA . LYS B 1 39 ? 15.953 7.277 3.559 1 90.25 39 LYS B CA 1
ATOM 1378 C C . LYS B 1 39 ? 15.555 6.039 2.764 1 90.25 39 LYS B C 1
ATOM 1380 O O . LYS B 1 39 ? 16.25 5.645 1.825 1 90.25 39 LYS B O 1
ATOM 1385 N N . LEU B 1 40 ? 14.531 5.48 3.127 1 91.44 40 LEU B N 1
ATOM 1386 C CA . LEU B 1 40 ? 14.031 4.309 2.418 1 91.44 40 LEU B CA 1
ATOM 1387 C C . LEU B 1 40 ? 13.797 4.621 0.945 1 91.44 40 LEU B C 1
ATOM 1389 O O . LEU B 1 40 ? 14.266 3.893 0.068 1 91.44 40 LEU B O 1
ATOM 1393 N N . HIS B 1 41 ? 13.156 5.719 0.718 1 93 41 HIS B N 1
ATOM 1394 C CA . HIS B 1 41 ? 12.844 6.094 -0.658 1 93 41 HIS B CA 1
ATOM 1395 C C . HIS B 1 41 ? 14.117 6.387 -1.445 1 93 41 HIS B C 1
ATOM 1397 O O . HIS B 1 41 ? 14.211 6.051 -2.629 1 93 41 HIS B O 1
ATOM 1403 N N . ALA B 1 42 ? 15.016 6.973 -0.797 1 94.88 42 ALA B N 1
ATOM 1404 C CA . ALA B 1 42 ? 16.297 7.25 -1.456 1 94.88 42 ALA B CA 1
ATOM 1405 C C . ALA B 1 42 ? 16.984 5.957 -1.859 1 94.88 42 ALA B C 1
ATOM 1407 O O . ALA B 1 42 ? 17.5 5.844 -2.977 1 94.88 42 ALA B O 1
ATOM 1408 N N . CYS B 1 43 ? 17.047 5.004 -0.968 1 96.75 43 CYS B N 1
ATOM 1409 C CA . CYS B 1 43 ? 17.656 3.709 -1.253 1 96.75 43 CYS B CA 1
ATOM 1410 C C . CYS B 1 43 ? 16.953 3.012 -2.408 1 96.75 43 CYS B C 1
ATOM 1412 O O . CYS B 1 43 ? 17.609 2.469 -3.303 1 96.75 43 CYS B O 1
ATOM 1414 N N . LEU B 1 44 ? 15.68 3.125 -2.424 1 96.62 44 LEU B N 1
ATOM 1415 C CA . LEU B 1 44 ? 14.891 2.48 -3.469 1 96.62 44 LEU B CA 1
ATOM 1416 C C . LEU B 1 44 ? 15.133 3.146 -4.82 1 96.62 44 LEU B C 1
ATOM 1418 O O . LEU B 1 44 ? 15.156 2.473 -5.852 1 96.62 44 LEU B O 1
ATOM 1422 N N . SER B 1 45 ? 15.297 4.43 -4.766 1 96.81 45 SER B N 1
ATOM 1423 C CA . SER B 1 45 ? 15.586 5.156 -5.996 1 96.81 45 SER B CA 1
ATOM 1424 C C . SER B 1 45 ? 16.922 4.723 -6.59 1 96.81 45 SER B C 1
ATOM 1426 O O . SER B 1 45 ? 17.031 4.516 -7.801 1 96.81 45 SER B O 1
ATOM 1428 N N . ASP B 1 46 ? 17.891 4.578 -5.746 1 97.44 46 ASP B N 1
ATOM 1429 C CA . ASP B 1 46 ? 19.188 4.117 -6.203 1 97.44 46 ASP B CA 1
ATOM 1430 C C . ASP B 1 46 ? 19.109 2.699 -6.766 1 97.44 46 ASP B C 1
ATOM 1432 O O . ASP B 1 46 ? 19.719 2.396 -7.793 1 97.44 46 ASP B O 1
ATOM 1436 N N . ILE B 1 47 ? 18.328 1.849 -6.156 1 97.81 47 ILE B N 1
ATOM 1437 C CA . ILE B 1 47 ? 18.156 0.474 -6.613 1 97.81 47 ILE B CA 1
ATOM 1438 C C . ILE B 1 47 ? 17.453 0.465 -7.969 1 97.81 47 ILE B C 1
ATOM 1440 O O . ILE B 1 47 ? 17.875 -0.219 -8.898 1 97.81 47 ILE B O 1
ATOM 1444 N N . ALA B 1 48 ? 16.484 1.279 -8.047 1 97.56 48 ALA B N 1
ATOM 1445 C CA . ALA B 1 48 ? 15.703 1.338 -9.281 1 97.56 48 ALA B CA 1
ATOM 1446 C C . ALA B 1 48 ? 16.562 1.804 -10.453 1 97.56 48 ALA B C 1
ATOM 1448 O O . ALA B 1 48 ? 16.391 1.339 -11.578 1 97.56 48 ALA B O 1
ATOM 1449 N N . ALA B 1 49 ? 17.516 2.607 -10.18 1 97.5 49 ALA B N 1
ATOM 1450 C CA . ALA B 1 49 ? 18.375 3.184 -11.219 1 97.5 49 ALA B CA 1
ATOM 1451 C C . ALA B 1 49 ? 19.484 2.219 -11.617 1 97.5 49 ALA B C 1
ATOM 1453 O O . ALA B 1 49 ? 20 2.293 -12.734 1 97.5 49 ALA B O 1
ATOM 1454 N N . GLN B 1 50 ? 19.766 1.294 -10.758 1 98 50 GLN B N 1
ATOM 1455 C CA . GLN B 1 50 ? 21.031 0.601 -10.984 1 98 50 GLN B CA 1
ATOM 1456 C C . GLN B 1 50 ? 20.812 -0.903 -11.133 1 98 50 GLN B C 1
ATOM 1458 O O . GLN B 1 50 ? 21.656 -1.606 -11.68 1 98 50 GLN B O 1
ATOM 1463 N N . VAL B 1 51 ? 19.75 -1.459 -10.594 1 98.06 51 VAL B N 1
ATOM 1464 C CA . VAL B 1 51 ? 19.609 -2.908 -10.477 1 98.06 51 VAL B CA 1
ATOM 1465 C C . VAL B 1 51 ? 18.562 -3.412 -11.469 1 98.06 51 VAL B C 1
ATOM 1467 O O . VAL B 1 51 ? 17.484 -2.834 -11.578 1 98.06 51 VAL B O 1
ATOM 1470 N N . GLU B 1 52 ? 18.938 -4.441 -12.203 1 97.62 52 GLU B N 1
ATOM 1471 C CA . GLU B 1 52 ? 18.016 -5.18 -13.055 1 97.62 52 GLU B CA 1
ATOM 1472 C C . GLU B 1 52 ? 17.578 -6.48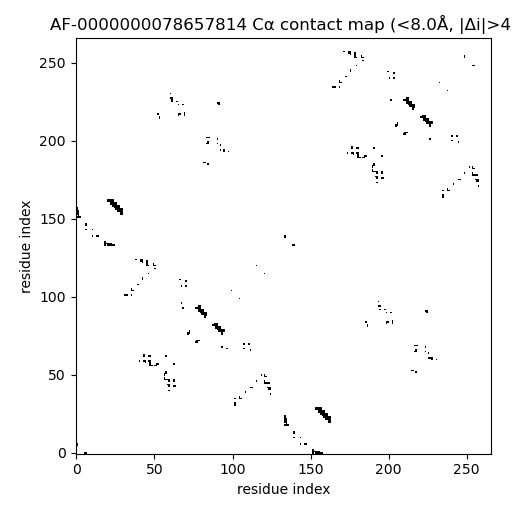 -12.391 1 97.62 52 GLU B C 1
ATOM 1474 O O . GLU B 1 52 ? 18.375 -7.168 -11.758 1 97.62 52 GLU B O 1
ATOM 1479 N N . HIS B 1 53 ? 16.297 -6.785 -12.516 1 96.94 53 HIS B N 1
ATOM 1480 C CA . HIS B 1 53 ? 15.75 -8.031 -11.992 1 96.94 53 HIS B CA 1
ATOM 1481 C C . HIS B 1 53 ? 14.812 -8.68 -13.008 1 96.94 53 HIS B C 1
ATOM 1483 O O . HIS B 1 53 ? 13.906 -8.023 -13.531 1 96.94 53 HIS B O 1
ATOM 1489 N N . ALA B 1 54 ? 15.094 -10 -13.242 1 95.88 54 ALA B N 1
ATOM 1490 C CA . ALA B 1 54 ? 14.297 -10.742 -14.211 1 95.88 54 ALA B CA 1
ATOM 1491 C C . ALA B 1 54 ? 14.281 -10.039 -15.562 1 95.88 54 ALA B C 1
ATOM 1493 O O . ALA B 1 54 ? 13.227 -9.914 -16.188 1 95.88 54 ALA B O 1
ATOM 1494 N N . GLY B 1 55 ? 15.352 -9.438 -15.875 1 94.62 55 GLY B N 1
ATOM 1495 C CA . GLY B 1 55 ? 15.578 -8.898 -17.203 1 94.62 55 GLY B CA 1
ATOM 1496 C C . GLY B 1 55 ? 15.023 -7.5 -17.375 1 94.62 55 GLY B C 1
ATOM 1497 O O . GLY B 1 55 ? 14.945 -6.996 -18.5 1 94.62 55 GLY B O 1
ATOM 1498 N N . LYS B 1 56 ? 14.656 -6.844 -16.328 1 94.19 56 LYS B N 1
ATOM 1499 C CA . LYS B 1 56 ? 14.039 -5.527 -16.438 1 94.19 56 LYS B CA 1
ATOM 1500 C C . LYS B 1 56 ? 14.422 -4.633 -15.273 1 94.19 56 LYS B C 1
ATOM 1502 O O . LYS B 1 56 ? 14.758 -5.125 -14.188 1 94.19 56 LYS B O 1
ATOM 1507 N N . LYS B 1 57 ? 14.367 -3.301 -15.609 1 95.12 57 LYS B N 1
ATOM 1508 C CA . LYS B 1 57 ? 14.438 -2.322 -14.531 1 95.12 57 LYS B CA 1
ATOM 1509 C C . LYS B 1 57 ? 13.047 -1.937 -14.047 1 95.12 57 LYS B C 1
ATOM 1511 O O . LYS B 1 57 ? 12.156 -1.665 -14.852 1 95.12 57 LYS B O 1
ATOM 1516 N N . TRP B 1 58 ? 12.953 -2.016 -12.781 1 94.81 58 TRP B N 1
ATOM 1517 C CA . TRP B 1 58 ? 11.664 -1.668 -12.188 1 94.81 58 TRP B CA 1
ATOM 1518 C C . TRP B 1 58 ? 11.719 -0.291 -11.539 1 94.81 58 TRP B C 1
ATOM 1520 O O . TRP B 1 58 ? 12.797 0.194 -11.188 1 94.81 58 TRP B O 1
ATOM 1530 N N . ASP B 1 59 ? 10.547 0.335 -11.445 1 93.06 59 ASP B N 1
ATOM 1531 C CA . ASP B 1 59 ? 10.516 1.644 -10.797 1 93.06 59 ASP B CA 1
ATOM 1532 C C . ASP B 1 59 ? 10.523 1.507 -9.281 1 93.06 59 ASP B C 1
ATOM 1534 O O . ASP B 1 59 ? 10.5 0.393 -8.75 1 93.06 59 ASP B O 1
ATOM 1538 N N . VAL B 1 60 ? 10.539 2.613 -8.531 1 93.12 60 VAL B N 1
ATOM 1539 C CA . VAL B 1 60 ? 10.68 2.684 -7.078 1 93.12 60 VAL B CA 1
ATOM 1540 C C . VAL B 1 60 ? 9.5 1.977 -6.41 1 93.12 60 VAL B C 1
ATOM 1542 O O . VAL B 1 60 ? 9.68 1.268 -5.414 1 93.12 60 VAL B O 1
ATOM 1545 N N . LEU B 1 61 ? 8.359 2.094 -6.949 1 88.81 61 LEU B N 1
ATOM 1546 C CA . LEU B 1 61 ? 7.156 1.518 -6.359 1 88.81 61 LEU B CA 1
ATOM 1547 C C . LEU B 1 61 ? 7.207 -0.006 -6.402 1 88.81 61 LEU B C 1
ATOM 1549 O O . LEU B 1 61 ? 6.906 -0.67 -5.41 1 88.81 61 LEU B O 1
ATOM 1553 N N . ILE B 1 62 ? 7.605 -0.521 -7.5 1 91.06 62 ILE B N 1
ATOM 1554 C CA . ILE B 1 62 ? 7.688 -1.97 -7.656 1 91.06 62 ILE B CA 1
ATOM 1555 C C . ILE B 1 62 ? 8.812 -2.521 -6.781 1 91.06 62 ILE B C 1
ATOM 1557 O O . ILE B 1 62 ? 8.633 -3.531 -6.098 1 91.06 62 ILE B O 1
ATOM 1561 N N . TRP B 1 63 ? 9.891 -1.799 -6.73 1 95.12 63 TRP B N 1
ATOM 1562 C CA . TRP B 1 63 ? 10.992 -2.234 -5.879 1 95.12 63 TRP B CA 1
ATOM 1563 C C . TRP B 1 63 ? 10.578 -2.227 -4.41 1 95.12 63 TRP B C 1
ATOM 1565 O O . TRP B 1 63 ? 10.969 -3.113 -3.645 1 95.12 63 TRP B O 1
ATOM 1575 N N . LYS B 1 64 ? 9.859 -1.251 -4.023 1 92.5 64 LYS B N 1
ATOM 1576 C CA . LYS B 1 64 ? 9.367 -1.204 -2.646 1 92.5 64 LYS B CA 1
ATOM 1577 C C . LYS B 1 64 ? 8.578 -2.461 -2.303 1 92.5 64 LYS B C 1
ATOM 1579 O O . LYS B 1 64 ? 8.773 -3.055 -1.24 1 92.5 64 LYS B O 1
ATOM 1584 N N . ARG B 1 65 ? 7.809 -2.873 -3.199 1 90.75 65 ARG B N 1
ATOM 1585 C CA . ARG B 1 65 ? 6.957 -4.035 -2.967 1 90.75 65 ARG B CA 1
ATOM 1586 C C . ARG B 1 65 ? 7.777 -5.32 -2.959 1 90.75 65 ARG B C 1
ATOM 1588 O O . ARG B 1 65 ? 7.59 -6.18 -2.094 1 90.75 65 ARG B O 1
ATOM 1595 N N . LEU B 1 66 ? 8.695 -5.457 -3.889 1 93.62 66 LEU B N 1
ATOM 1596 C CA . LEU B 1 66 ? 9.523 -6.652 -4.004 1 93.62 66 LEU B CA 1
ATOM 1597 C C . LEU B 1 66 ? 10.398 -6.832 -2.764 1 93.62 66 LEU B C 1
ATOM 1599 O O . LEU B 1 66 ? 10.445 -7.922 -2.189 1 93.62 66 LEU B O 1
ATOM 1603 N N . LEU B 1 67 ? 11.023 -5.777 -2.355 1 95.75 67 LEU B N 1
ATOM 1604 C CA . LEU B 1 67 ? 11.969 -5.875 -1.248 1 95.75 67 LEU B CA 1
ATOM 1605 C C . LEU B 1 67 ? 11.234 -6.016 0.082 1 95.75 67 LEU B C 1
ATOM 1607 O O . LEU B 1 67 ? 11.695 -6.723 0.98 1 95.75 67 LEU B O 1
ATOM 1611 N N . THR B 1 68 ? 10.125 -5.348 0.179 1 93.62 68 THR B N 1
ATOM 1612 C CA . THR B 1 68 ? 9.328 -5.5 1.391 1 93.62 68 THR B CA 1
ATOM 1613 C C . THR B 1 68 ? 8.82 -6.934 1.522 1 93.62 68 THR B C 1
ATOM 1615 O O . THR B 1 68 ? 8.867 -7.52 2.605 1 93.62 68 THR B O 1
ATOM 1618 N N . ALA B 1 69 ? 8.383 -7.508 0.437 1 92.31 69 ALA B N 1
ATOM 1619 C CA . ALA B 1 69 ? 7.902 -8.891 0.456 1 92.31 69 ALA B CA 1
ATOM 1620 C C . ALA B 1 69 ? 9.016 -9.852 0.853 1 92.31 69 ALA B C 1
ATOM 1622 O O . ALA B 1 69 ? 8.805 -10.75 1.676 1 92.31 69 ALA B O 1
ATOM 1623 N N . ALA B 1 70 ? 10.133 -9.672 0.279 1 94.94 70 ALA B N 1
ATOM 1624 C CA . ALA B 1 70 ? 11.266 -10.523 0.602 1 94.94 70 ALA B CA 1
ATOM 1625 C C . ALA B 1 70 ? 11.664 -10.383 2.068 1 94.94 70 ALA B C 1
ATOM 1627 O O . ALA B 1 70 ? 11.922 -11.383 2.748 1 94.94 70 ALA B O 1
ATOM 1628 N N . TRP B 1 71 ? 11.68 -9.133 2.529 1 95.31 71 TRP B N 1
ATOM 1629 C CA . TRP B 1 71 ? 12.008 -8.867 3.924 1 95.31 71 TRP B CA 1
ATOM 1630 C C . TRP B 1 71 ? 11 -9.523 4.859 1 95.31 71 TRP B C 1
ATOM 1632 O O . TRP B 1 71 ? 11.375 -10.117 5.871 1 95.31 71 TRP B O 1
ATOM 1642 N N . LEU B 1 72 ? 9.75 -9.469 4.52 1 93.06 72 LEU B N 1
ATOM 1643 C CA . LEU B 1 72 ? 8.711 -10.078 5.336 1 93.06 72 LEU B CA 1
ATOM 1644 C C . LEU B 1 72 ? 8.891 -11.594 5.402 1 93.06 72 LEU B C 1
ATOM 1646 O O . LEU B 1 72 ? 8.781 -12.188 6.48 1 93.06 72 LEU B O 1
ATOM 1650 N N . ARG B 1 73 ? 9.188 -12.148 4.309 1 92.69 73 ARG B N 1
ATOM 1651 C CA . ARG B 1 73 ? 9.406 -13.586 4.285 1 92.69 73 ARG B CA 1
ATOM 1652 C C . ARG B 1 73 ? 10.594 -13.977 5.16 1 92.69 73 ARG B C 1
ATOM 1654 O O . ARG B 1 73 ? 10.516 -14.938 5.93 1 92.69 73 ARG B O 1
ATOM 1661 N N . GLU B 1 74 ? 11.586 -13.234 5.012 1 93.56 74 GLU B N 1
ATOM 1662 C CA . GLU B 1 74 ? 12.773 -13.508 5.812 1 93.56 74 GLU B CA 1
ATOM 1663 C C . GLU B 1 74 ? 12.484 -13.328 7.301 1 93.56 74 GLU B C 1
ATOM 1665 O O . GLU B 1 74 ? 13.062 -14.023 8.141 1 93.56 74 GLU B O 1
ATOM 1670 N N . SER B 1 75 ? 11.578 -12.438 7.633 1 91.75 75 SER B N 1
ATOM 1671 C CA . SER B 1 75 ? 11.227 -12.164 9.023 1 91.75 75 SER B CA 1
ATOM 1672 C C . SER B 1 75 ? 10.242 -13.195 9.555 1 91.75 75 SER B C 1
ATOM 1674 O O . SER B 1 75 ? 9.797 -13.102 10.703 1 91.75 75 SER B O 1
ATOM 1676 N N . GLY B 1 76 ? 9.828 -14.102 8.711 1 89.62 76 GLY B N 1
ATOM 1677 C CA . GLY B 1 76 ? 9 -15.211 9.156 1 89.62 76 GLY B CA 1
ATOM 1678 C C . GLY B 1 76 ? 7.531 -15.031 8.82 1 89.62 76 GLY B C 1
ATOM 1679 O O . GLY B 1 76 ? 6.695 -15.844 9.227 1 89.62 76 GLY B O 1
ATOM 1680 N N . GLU B 1 77 ? 7.289 -13.93 8.117 1 88.19 77 GLU B N 1
ATOM 1681 C CA . GLU B 1 77 ? 5.902 -13.719 7.711 1 88.19 77 GLU B CA 1
ATOM 1682 C C . GLU B 1 77 ? 5.57 -14.508 6.445 1 88.19 77 GLU B C 1
ATOM 1684 O O . GLU B 1 77 ? 6.375 -14.555 5.512 1 88.19 77 GLU B O 1
ATOM 1689 N N . GLN B 1 78 ? 4.434 -15.156 6.531 1 85.38 78 GLN B N 1
ATOM 1690 C CA . GLN B 1 78 ? 3.986 -15.898 5.359 1 85.38 78 GLN B CA 1
ATOM 1691 C C . GLN B 1 78 ? 2.82 -15.203 4.672 1 85.38 78 GLN B C 1
ATOM 1693 O O . GLN B 1 78 ? 1.882 -14.75 5.336 1 85.38 78 GLN B O 1
ATOM 1698 N N . PRO B 1 79 ? 2.982 -15.062 3.316 1 87.06 79 PRO B N 1
ATOM 1699 C CA . PRO B 1 79 ? 1.855 -14.469 2.598 1 87.06 79 PRO B CA 1
ATOM 1700 C C . PRO B 1 79 ? 0.635 -15.383 2.545 1 87.06 79 PRO B C 1
ATOM 1702 O O . PRO B 1 79 ? 0.768 -16.609 2.68 1 87.06 79 PRO B O 1
ATOM 1705 N N . GLN B 1 80 ? -0.539 -14.797 2.457 1 86.38 80 GLN B N 1
ATOM 1706 C CA . GLN B 1 80 ? -1.778 -15.531 2.215 1 86.38 80 GLN B CA 1
ATOM 1707 C C . GLN B 1 80 ? -2.115 -15.562 0.727 1 86.38 80 GLN B C 1
ATOM 1709 O O . GLN B 1 80 ? -2.045 -14.539 0.046 1 86.38 80 GLN B O 1
ATOM 1714 N N . LEU B 1 81 ? -2.277 -16.797 0.278 1 88.25 81 LEU B N 1
ATOM 1715 C CA . LEU B 1 81 ? -2.799 -16.969 -1.073 1 88.25 81 LEU B CA 1
ATOM 1716 C C . LEU B 1 81 ? -4.32 -17.031 -1.063 1 88.25 81 LEU B C 1
ATOM 1718 O O . LEU B 1 81 ? -4.902 -18 -0.568 1 88.25 81 LEU B O 1
ATOM 1722 N N . ILE B 1 82 ? -4.934 -16.016 -1.557 1 91.94 82 ILE B N 1
ATOM 1723 C CA . ILE B 1 82 ? -6.387 -15.898 -1.475 1 91.94 82 ILE B CA 1
ATOM 1724 C C . ILE B 1 82 ? -6.984 -15.922 -2.879 1 91.94 82 ILE B C 1
ATOM 1726 O O . ILE B 1 82 ? -6.547 -15.18 -3.76 1 91.94 82 ILE B O 1
ATOM 1730 N N . PRO B 1 83 ? -7.949 -16.812 -3.074 1 94.88 83 PRO B N 1
ATOM 1731 C CA . PRO B 1 83 ? -8.625 -16.734 -4.371 1 94.88 83 PRO B CA 1
ATOM 1732 C C . PRO B 1 83 ? -9.148 -15.328 -4.672 1 94.88 83 PRO B C 1
ATOM 1734 O O . PRO B 1 83 ? -9.68 -14.656 -3.785 1 94.88 83 PRO B O 1
ATOM 1737 N N . ALA B 1 84 ? -8.914 -14.867 -5.914 1 94.12 84 ALA B N 1
ATOM 1738 C CA . ALA B 1 84 ? -9.414 -13.547 -6.285 1 94.12 84 ALA B CA 1
ATOM 1739 C C . ALA B 1 84 ? -10.938 -13.5 -6.215 1 94.12 84 ALA B C 1
ATOM 1741 O O . ALA B 1 84 ? -11.609 -14.477 -6.547 1 94.12 84 ALA B O 1
ATOM 1742 N N . VAL B 1 85 ? -11.461 -12.359 -5.84 1 95.81 85 VAL B N 1
ATOM 1743 C CA . VAL B 1 85 ? -12.898 -12.25 -5.637 1 95.81 85 VAL B CA 1
ATOM 1744 C C . VAL B 1 85 ? -13.617 -12.25 -6.988 1 95.81 85 VAL B C 1
ATOM 1746 O O . VAL B 1 85 ? -14.812 -12.547 -7.066 1 95.81 85 VAL B O 1
ATOM 1749 N N . ASP B 1 86 ? -12.852 -11.859 -8.07 1 94.12 86 ASP B N 1
ATOM 1750 C CA . ASP B 1 86 ? -13.438 -11.828 -9.406 1 94.12 86 ASP B CA 1
ATOM 1751 C C . ASP B 1 86 ? -13.258 -13.164 -10.117 1 94.12 86 ASP B C 1
ATOM 1753 O O . ASP B 1 86 ? -13.594 -13.297 -11.297 1 94.12 86 ASP B O 1
ATOM 1757 N N . GLY B 1 87 ? -12.617 -14.133 -9.562 1 91.62 87 GLY B N 1
ATOM 1758 C CA . GLY B 1 87 ? -12.461 -15.461 -10.141 1 91.62 87 GLY B CA 1
ATOM 1759 C C . GLY B 1 87 ? -11.25 -15.578 -11.047 1 91.62 87 GLY B C 1
ATOM 1760 O O . GLY B 1 87 ? -11.047 -16.609 -11.688 1 91.62 87 GLY B O 1
ATOM 1761 N N . ASN B 1 88 ? -10.539 -14.508 -11.031 1 90.25 88 ASN B N 1
ATOM 1762 C CA . ASN B 1 88 ? -9.391 -14.508 -11.938 1 90.25 88 ASN B CA 1
ATOM 1763 C C . ASN B 1 88 ? -8.086 -14.781 -11.188 1 90.25 88 ASN B C 1
ATOM 1765 O O . ASN B 1 88 ? -7.305 -13.867 -10.938 1 90.25 88 ASN B O 1
ATOM 1769 N N . GLY B 1 89 ? -7.938 -16.047 -10.805 1 88 89 GLY B N 1
ATOM 1770 C CA . GLY B 1 89 ? -6.672 -16.469 -10.211 1 88 89 GLY B CA 1
ATOM 1771 C C . GLY B 1 89 ? -6.625 -16.266 -8.711 1 88 89 GLY B C 1
ATOM 1772 O O . GLY B 1 89 ? -7.59 -16.578 -8.008 1 88 89 GLY B O 1
ATOM 1773 N N . PHE B 1 90 ? -5.355 -15.891 -8.195 1 89.38 90 PHE B N 1
ATOM 1774 C CA . PHE B 1 90 ? -5.117 -15.719 -6.766 1 89.38 90 PHE B CA 1
ATOM 1775 C C . PHE B 1 90 ? -4.379 -14.406 -6.492 1 89.38 90 PHE B C 1
ATOM 1777 O O . PHE B 1 90 ? -3.666 -13.898 -7.359 1 89.38 90 PHE B O 1
ATOM 1784 N N . ASP B 1 91 ? -4.691 -13.867 -5.312 1 87.94 91 ASP B N 1
ATOM 1785 C CA . ASP B 1 91 ? -3.926 -12.742 -4.801 1 87.94 91 ASP B CA 1
ATOM 1786 C C . ASP B 1 91 ? -3.027 -13.164 -3.641 1 87.94 91 ASP B C 1
ATOM 1788 O O . ASP B 1 91 ? -3.43 -13.969 -2.801 1 87.94 91 ASP B O 1
ATOM 1792 N N . VAL B 1 92 ? -1.762 -12.688 -3.736 1 83.94 92 VAL B N 1
ATOM 1793 C CA . VAL B 1 92 ? -0.812 -12.945 -2.658 1 83.94 92 VAL B CA 1
ATOM 1794 C C . VAL B 1 92 ? -0.733 -11.727 -1.738 1 83.94 92 VAL B C 1
ATOM 1796 O O . VAL B 1 92 ? -0.305 -10.648 -2.16 1 83.94 92 VAL B O 1
ATOM 1799 N N . VAL B 1 93 ? -1.184 -11.867 -0.474 1 85.12 93 VAL B N 1
ATOM 1800 C CA . VAL B 1 93 ? -1.305 -10.703 0.393 1 85.12 93 VAL B CA 1
ATOM 1801 C C . VAL B 1 93 ? -0.598 -10.969 1.72 1 85.12 93 VAL B C 1
ATOM 1803 O O . VAL B 1 93 ? -0.687 -12.07 2.268 1 85.12 93 VAL B O 1
ATOM 1806 N N . TYR B 1 94 ? 0.199 -9.953 2.045 1 78.62 94 TYR B N 1
ATOM 1807 C CA . TYR B 1 94 ? 0.726 -9.961 3.404 1 78.62 94 TYR B CA 1
ATOM 1808 C C . TYR B 1 94 ? -0.176 -9.172 4.344 1 78.62 94 TYR B C 1
ATOM 1810 O O . TYR B 1 94 ? -0.679 -8.109 3.982 1 78.62 94 TYR B O 1
ATOM 1818 N N . GLU B 1 95 ? -0.603 -9.609 5.449 1 66.88 95 GLU B N 1
ATOM 1819 C CA . GLU B 1 95 ? -1.522 -8.969 6.387 1 66.88 95 GLU B CA 1
ATOM 1820 C C . GLU B 1 95 ? -0.909 -7.711 6.988 1 66.88 95 GLU B C 1
ATOM 1822 O O . GLU B 1 95 ? -1.62 -6.746 7.281 1 66.88 95 GLU B O 1
ATOM 1827 N N . ARG B 1 96 ? 0.427 -7.668 7.098 1 62.25 96 ARG B N 1
ATOM 1828 C CA . ARG B 1 96 ? 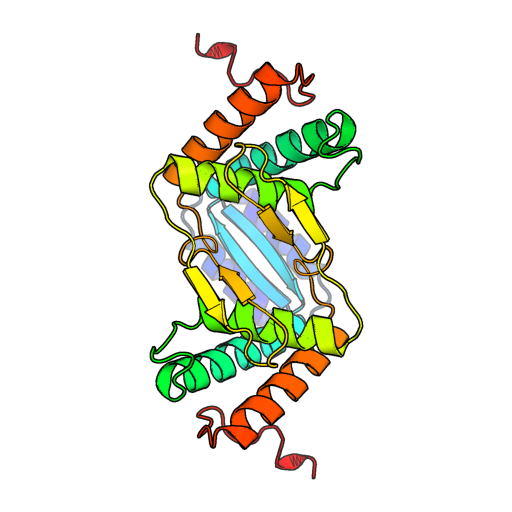1.019 -6.598 7.891 1 62.25 96 ARG B CA 1
ATOM 1829 C C . ARG B 1 96 ? 1.891 -5.691 7.027 1 62.25 96 ARG B C 1
ATOM 1831 O O . ARG B 1 96 ? 3.008 -5.348 7.414 1 62.25 96 ARG B O 1
ATOM 1838 N N . THR B 1 97 ? 1.386 -5.238 5.879 1 60.09 97 THR B N 1
ATOM 1839 C CA . THR B 1 97 ? 2.291 -4.418 5.082 1 60.09 97 THR B CA 1
ATOM 1840 C C . THR B 1 97 ? 1.938 -2.939 5.219 1 60.09 97 THR B C 1
ATOM 1842 O O . THR B 1 97 ? 2.682 -2.074 4.754 1 60.09 97 THR B O 1
ATOM 1845 N N . SER B 1 98 ? 0.774 -2.508 5.875 1 59 98 SER B N 1
ATOM 1846 C CA . SER B 1 98 ? 0.323 -1.127 5.734 1 59 98 SER B CA 1
ATOM 1847 C C . SER B 1 98 ? 1.122 -0.191 6.637 1 59 98 SER B C 1
ATOM 1849 O O . SER B 1 98 ? 1.315 0.981 6.309 1 59 98 SER B O 1
ATOM 1851 N N . GLN B 1 99 ? 1.458 -0.615 7.832 1 68.88 99 GLN B N 1
ATOM 1852 C CA . GLN B 1 99 ? 2.143 0.313 8.727 1 68.88 99 GLN B CA 1
ATOM 1853 C C . GLN B 1 99 ? 3.297 -0.371 9.453 1 68.88 99 GLN B C 1
ATOM 1855 O O . GLN B 1 99 ? 3.078 -1.176 10.359 1 68.88 99 GLN B O 1
ATOM 1860 N N . LEU B 1 100 ? 4.484 -0.037 8.891 1 76.5 100 LEU B N 1
ATOM 1861 C CA . LEU B 1 100 ? 5.664 -0.541 9.586 1 76.5 100 LEU B CA 1
ATOM 1862 C C . LEU B 1 100 ? 5.992 0.331 10.797 1 76.5 100 LEU B C 1
ATOM 1864 O O . LEU B 1 100 ? 5.965 1.561 10.703 1 76.5 100 LEU B O 1
ATOM 1868 N N . SER B 1 101 ? 6.199 -0.31 11.875 1 82.25 101 SER B N 1
ATOM 1869 C CA . SER B 1 101 ? 6.738 0.434 13.008 1 82.25 101 SER B CA 1
ATOM 1870 C C . SER B 1 101 ? 8.117 1.002 12.695 1 82.25 101 SER B C 1
ATOM 1872 O O . SER B 1 101 ? 8.75 0.602 11.719 1 82.25 101 SER B O 1
ATOM 1874 N N . VAL B 1 102 ? 8.547 1.921 13.531 1 82.25 102 VAL B N 1
ATOM 1875 C CA . VAL B 1 102 ? 9.867 2.518 13.383 1 82.25 102 VAL B CA 1
ATOM 1876 C C . VAL B 1 102 ? 10.938 1.426 13.43 1 82.25 102 VAL B C 1
ATOM 1878 O O . VAL B 1 102 ? 11.883 1.438 12.633 1 82.25 102 VAL B O 1
ATOM 1881 N N . LYS B 1 103 ? 10.742 0.518 14.281 1 87.25 103 LYS B N 1
ATOM 1882 C CA . LYS B 1 103 ? 11.672 -0.597 14.398 1 87.25 103 LYS B CA 1
ATOM 1883 C C . LYS B 1 103 ? 11.664 -1.46 13.141 1 87.25 103 LYS B C 1
ATOM 1885 O O . LYS B 1 103 ? 12.719 -1.881 12.664 1 87.25 103 LYS B O 1
ATOM 1890 N N . GLN B 1 104 ? 10.523 -1.715 12.586 1 87.75 104 GLN B N 1
ATOM 1891 C CA . GLN B 1 104 ? 10.398 -2.508 11.367 1 87.75 104 GLN B CA 1
ATOM 1892 C C . GLN B 1 104 ? 11.031 -1.792 10.18 1 87.75 104 GLN B C 1
ATOM 1894 O O . GLN B 1 104 ? 11.688 -2.42 9.352 1 87.75 104 GLN B O 1
ATOM 1899 N N . CYS B 1 105 ? 10.805 -0.456 10.211 1 88.94 105 CYS B N 1
ATOM 1900 C CA . CYS B 1 105 ? 11.391 0.319 9.117 1 88.94 105 CYS B CA 1
ATOM 1901 C C . CYS B 1 105 ? 12.914 0.279 9.188 1 88.94 105 CYS B C 1
ATOM 1903 O O . CYS B 1 105 ? 13.578 0.139 8.156 1 88.94 105 CYS B O 1
ATOM 1905 N N . ALA B 1 106 ? 13.352 0.362 10.352 1 90.5 106 ALA B N 1
ATOM 1906 C CA . ALA B 1 106 ? 14.797 0.275 10.531 1 90.5 106 ALA B CA 1
ATOM 1907 C C . ALA B 1 106 ? 15.328 -1.078 10.062 1 90.5 106 ALA B C 1
ATOM 1909 O O . ALA B 1 106 ? 16.359 -1.15 9.383 1 90.5 106 ALA B O 1
ATOM 1910 N N . SER B 1 107 ? 14.641 -2.113 10.438 1 94.25 107 SER B N 1
ATOM 1911 C CA . SER B 1 107 ? 15.023 -3.463 10.031 1 94.25 107 SER B CA 1
ATOM 1912 C C . SER B 1 107 ? 14.938 -3.633 8.523 1 94.25 107 SER B C 1
ATOM 1914 O O . SER B 1 107 ? 15.836 -4.223 7.906 1 94.25 107 SER B O 1
ATOM 1916 N N . LEU B 1 108 ? 13.945 -3.107 7.938 1 94.38 108 LEU B N 1
ATOM 1917 C CA . LEU B 1 108 ? 13.797 -3.156 6.488 1 94.38 108 LEU B CA 1
ATOM 1918 C C . LEU B 1 108 ? 14.93 -2.41 5.797 1 94.38 108 LEU B C 1
ATOM 1920 O O . LEU B 1 108 ? 15.492 -2.904 4.816 1 94.38 108 LEU B O 1
ATOM 1924 N N . LEU B 1 109 ? 15.195 -1.271 6.309 1 94.81 109 LEU B N 1
ATOM 1925 C CA . LEU B 1 109 ? 16.266 -0.458 5.734 1 94.81 109 LEU B CA 1
ATOM 1926 C C . LEU B 1 109 ? 17.594 -1.205 5.77 1 94.81 109 LEU B C 1
ATOM 1928 O O . LEU B 1 109 ? 18.359 -1.173 4.801 1 94.81 109 LEU B O 1
ATOM 1932 N N . GLU B 1 110 ? 17.859 -1.848 6.852 1 96 110 GLU B N 1
ATOM 1933 C CA . GLU B 1 110 ? 19.062 -2.666 6.965 1 96 110 GLU B CA 1
ATOM 1934 C C . GLU B 1 110 ? 19.062 -3.783 5.926 1 96 110 GLU B C 1
ATOM 1936 O O . GLU B 1 110 ? 20.094 -4.039 5.289 1 96 110 GLU B O 1
ATOM 1941 N N . TRP B 1 111 ? 17.984 -4.383 5.809 1 96.62 111 TRP B N 1
ATOM 1942 C CA . TRP B 1 111 ? 17.859 -5.457 4.828 1 96.62 111 TRP B CA 1
ATOM 1943 C C . TRP B 1 111 ? 18.094 -4.934 3.416 1 96.62 111 TRP B C 1
ATOM 1945 O O . TRP B 1 111 ? 18.812 -5.559 2.625 1 96.62 111 TRP B O 1
ATOM 1955 N N . ILE B 1 112 ? 17.578 -3.803 3.117 1 97.12 112 ILE B N 1
ATOM 1956 C CA . ILE B 1 112 ? 17.688 -3.195 1.796 1 97.12 112 ILE B CA 1
ATOM 1957 C C . ILE B 1 112 ? 19.141 -2.812 1.529 1 97.12 112 ILE B C 1
ATOM 1959 O O . ILE B 1 112 ? 19.641 -2.973 0.412 1 97.12 112 ILE B O 1
ATOM 1963 N N . GLN B 1 113 ? 19.766 -2.369 2.555 1 96.06 113 GLN B N 1
ATOM 1964 C CA . GLN B 1 113 ? 21.172 -2.029 2.408 1 96.06 113 GLN B CA 1
ATOM 1965 C C . GLN B 1 113 ? 22.016 -3.268 2.102 1 96.06 113 GLN B C 1
ATOM 1967 O O . GLN B 1 113 ? 22.922 -3.221 1.269 1 96.06 113 GLN B O 1
ATOM 1972 N N . ALA B 1 114 ? 21.719 -4.332 2.721 1 97.25 114 ALA B N 1
ATOM 1973 C CA . ALA B 1 114 ? 22.406 -5.59 2.436 1 97.25 114 ALA B CA 1
ATOM 1974 C C . ALA B 1 114 ? 22.141 -6.055 1.007 1 97.25 114 ALA B C 1
ATOM 1976 O O . ALA B 1 114 ? 23.062 -6.473 0.297 1 97.25 114 ALA B O 1
ATOM 1977 N N . PHE B 1 115 ? 20.922 -5.965 0.623 1 97.62 115 PHE B N 1
ATOM 1978 C CA . PHE B 1 115 ? 20.531 -6.285 -0.747 1 97.62 115 PHE B CA 1
ATOM 1979 C C . PHE B 1 115 ? 21.312 -5.43 -1.74 1 97.62 115 PHE B C 1
ATOM 1981 O O . PHE B 1 115 ? 21.828 -5.941 -2.734 1 97.62 115 PHE B O 1
ATOM 1988 N N . GLY B 1 116 ? 21.344 -4.113 -1.491 1 97.06 116 GLY B N 1
ATOM 1989 C CA . GLY B 1 116 ? 22.094 -3.205 -2.344 1 97.06 116 GLY B CA 1
ATOM 1990 C C . GLY B 1 116 ? 23.562 -3.549 -2.428 1 97.06 116 GLY B C 1
ATOM 1991 O O . GLY B 1 116 ? 24.172 -3.482 -3.504 1 97.06 116 GLY B O 1
ATOM 1992 N N . ALA B 1 117 ? 24.141 -3.881 -1.284 1 96.06 117 ALA B N 1
ATOM 1993 C CA . ALA B 1 117 ? 25.547 -4.258 -1.26 1 96.06 117 ALA B CA 1
ATOM 1994 C C . ALA B 1 117 ? 25.797 -5.488 -2.127 1 96.06 117 ALA B C 1
ATOM 1996 O O . ALA B 1 117 ? 26.766 -5.527 -2.891 1 96.06 117 ALA B O 1
ATOM 1997 N N . GLU B 1 118 ? 24.938 -6.449 -2.086 1 96.31 118 GLU B N 1
ATOM 1998 C CA . GLU B 1 118 ? 25.062 -7.672 -2.877 1 96.31 118 GLU B CA 1
ATOM 1999 C C . GLU B 1 118 ? 24.969 -7.371 -4.371 1 96.31 118 GLU B C 1
ATOM 2001 O O . GLU B 1 118 ? 25.547 -8.102 -5.188 1 96.31 118 GLU B O 1
ATOM 2006 N N . HIS B 1 119 ? 24.359 -6.352 -4.723 1 96.81 119 HIS B N 1
ATOM 2007 C CA . HIS B 1 119 ? 24.172 -5.992 -6.121 1 96.81 119 HIS B CA 1
ATOM 2008 C C . HIS B 1 119 ? 25.062 -4.82 -6.52 1 96.81 119 HIS B C 1
ATOM 2010 O O . HIS B 1 119 ? 24.875 -4.227 -7.586 1 96.81 119 HIS B O 1
ATOM 2016 N N . GLN B 1 120 ? 25.891 -4.418 -5.578 1 96.5 120 GLN B N 1
ATOM 2017 C CA . GLN B 1 120 ? 26.891 -3.395 -5.82 1 96.5 120 GLN B CA 1
ATOM 2018 C C . GLN B 1 120 ? 26.25 -2.045 -6.129 1 96.5 120 GLN B C 1
ATOM 2020 O O . GLN B 1 120 ? 26.703 -1.332 -7.031 1 96.5 120 GLN B O 1
ATOM 2025 N N . VAL B 1 121 ? 25.219 -1.741 -5.441 1 97.19 121 VAL B N 1
ATOM 2026 C CA . VAL B 1 121 ? 24.547 -0.456 -5.609 1 97.19 121 VAL B CA 1
ATOM 2027 C C . VAL B 1 121 ? 25.422 0.658 -5.027 1 97.19 121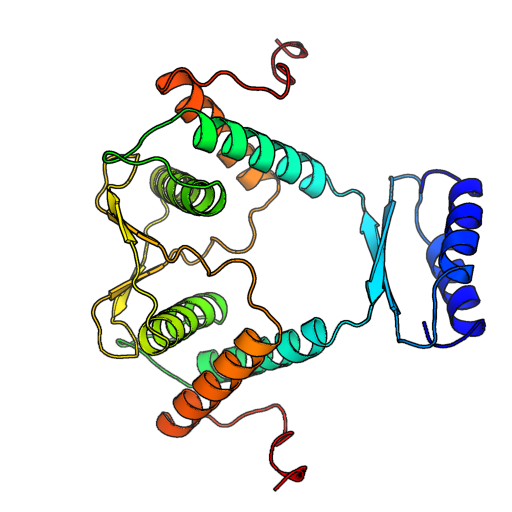 VAL B C 1
ATOM 2029 O O . VAL B 1 121 ? 25.969 0.516 -3.934 1 97.19 121 VAL B O 1
ATOM 2032 N N . ARG B 1 122 ? 25.547 1.742 -5.852 1 95.56 122 ARG B N 1
ATOM 2033 C CA . ARG B 1 122 ? 26.172 2.965 -5.352 1 95.56 122 ARG B CA 1
ATOM 2034 C C . ARG B 1 122 ? 25.125 3.912 -4.77 1 95.56 122 ARG B C 1
ATOM 2036 O O . ARG B 1 122 ? 24.281 4.426 -5.496 1 95.56 122 ARG B O 1
ATOM 2043 N N . TRP B 1 123 ? 25.234 4.113 -3.443 1 94.31 123 TRP B N 1
ATOM 2044 C CA . TRP B 1 123 ? 24.203 4.891 -2.752 1 94.31 123 TRP B CA 1
ATOM 2045 C C . TRP B 1 123 ? 24.469 6.387 -2.902 1 94.31 123 TRP B C 1
ATOM 2047 O O . TRP B 1 123 ? 25.609 6.836 -2.811 1 94.31 123 TRP B O 1
ATOM 2057 N N . SER B 1 124 ? 23.469 7.086 -3.25 1 87.19 124 SER B N 1
ATOM 2058 C CA . SER B 1 124 ? 23.594 8.539 -3.371 1 87.19 124 SER B CA 1
ATOM 2059 C C . SER B 1 124 ? 23.656 9.203 -2.002 1 87.19 124 SER B C 1
ATOM 2061 O O . SER B 1 124 ? 24.359 10.195 -1.817 1 87.19 124 SER B O 1
ATOM 2063 N N . GLN B 1 125 ? 22.766 8.859 -1.137 1 72.44 125 GLN B N 1
ATOM 2064 C CA . GLN B 1 125 ? 22.781 9.461 0.193 1 72.44 125 GLN B CA 1
ATOM 2065 C C . GLN B 1 125 ? 23.969 8.969 1.01 1 72.44 125 GLN B C 1
ATOM 2067 O O . GLN B 1 125 ? 24.281 7.777 1.001 1 72.44 125 GLN B O 1
ATOM 2072 N N . LYS B 1 126 ? 25.016 9.758 1.022 1 55.44 126 LYS B N 1
ATOM 2073 C CA . LYS B 1 126 ? 26.234 9.477 1.772 1 55.44 126 LYS B CA 1
ATOM 2074 C C . LYS B 1 126 ? 25.922 8.734 3.068 1 55.44 126 LYS B C 1
ATOM 2076 O O . LYS B 1 126 ? 24.812 8.844 3.607 1 55.44 126 LYS B O 1
ATOM 2081 N N . ASP B 1 127 ? 26.953 7.707 3.588 1 49.22 127 ASP B N 1
ATOM 2082 C CA . ASP B 1 127 ? 27.094 6.754 4.684 1 49.22 127 ASP B CA 1
ATOM 2083 C C . ASP B 1 127 ? 26.484 7.293 5.969 1 49.22 127 ASP B C 1
ATOM 2085 O O . ASP B 1 127 ? 27.047 8.164 6.625 1 49.22 127 ASP B O 1
ATOM 2089 N N . LEU B 1 128 ? 25.297 7.742 6.094 1 42.44 128 LEU B N 1
ATOM 2090 C CA . LEU B 1 128 ? 24.969 7.926 7.504 1 42.44 128 LEU B CA 1
ATOM 2091 C C . LEU B 1 128 ? 25.594 6.824 8.359 1 42.44 128 LEU B C 1
ATOM 2093 O O . LEU B 1 128 ? 25.578 6.906 9.586 1 42.44 128 LEU B O 1
ATOM 2097 N N . TRP B 1 129 ? 25.734 5.582 7.836 1 43.75 129 TRP B N 1
ATOM 2098 C CA . TRP B 1 129 ? 26.344 4.488 8.594 1 43.75 129 TRP B CA 1
ATOM 2099 C C . TRP B 1 129 ? 27.828 4.73 8.812 1 43.75 129 TRP B C 1
ATOM 2101 O O . TRP B 1 129 ? 28.484 3.982 9.539 1 43.75 129 TRP B O 1
ATOM 2111 N N . GLU B 1 130 ? 28.469 5.352 8.055 1 38.5 130 GLU B N 1
ATOM 2112 C CA . GLU B 1 130 ? 29.906 5.422 8.305 1 38.5 130 GLU B CA 1
ATOM 2113 C C . GLU B 1 130 ? 30.188 6.023 9.68 1 38.5 130 GLU B C 1
ATOM 2115 O O . GLU B 1 130 ? 31.25 5.781 10.258 1 38.5 130 GLU B O 1
ATOM 2120 N N . GLY B 1 131 ? 29.469 7.078 10.148 1 34.78 131 GLY B N 1
ATOM 2121 C CA . GLY B 1 131 ? 30.09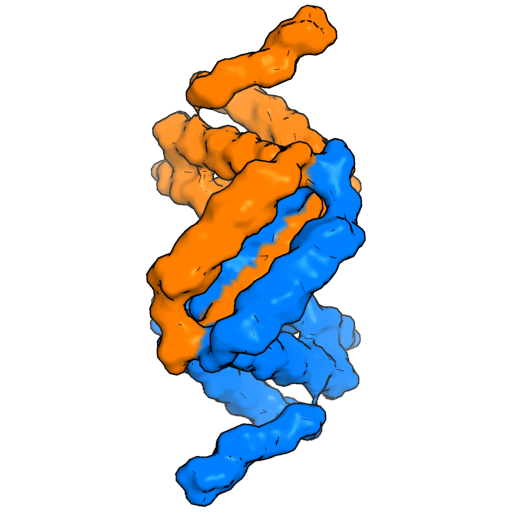4 7.699 11.312 1 34.78 131 GLY B CA 1
ATOM 2122 C C . GLY B 1 131 ? 29.938 6.883 12.578 1 34.78 131 GLY B C 1
ATOM 2123 O O . GLY B 1 131 ? 30.375 7.305 13.648 1 34.78 131 GLY B O 1
ATOM 2124 N N . ARG B 1 132 ? 29 5.98 12.609 1 33.91 132 ARG B N 1
ATOM 2125 C CA . ARG B 1 132 ? 29.016 5.367 13.93 1 33.91 132 ARG B CA 1
ATOM 2126 C C . ARG B 1 132 ? 30.062 4.273 14.016 1 33.91 132 ARG B C 1
ATOM 2128 O O . ARG B 1 132 ? 30.188 3.588 15.039 1 33.91 132 ARG B O 1
ATOM 2135 N N . TYR B 1 133 ? 30.453 3.719 12.891 1 28.03 133 TYR B N 1
ATOM 2136 C CA . TYR B 1 133 ? 31.578 2.844 13.219 1 28.03 133 TYR B CA 1
ATOM 2137 C C . TYR B 1 133 ? 32.812 3.652 13.539 1 28.03 133 TYR B C 1
ATOM 2139 O O . TYR B 1 133 ? 33.031 4.742 12.992 1 28.03 133 TYR B O 1
#

Sequence (266 aa):
MHSMADANRLLGVLQAQDFTKPKKIVIKDQDRSGEQNRKLHACLSDIAAQVEHAGKKWDVLIWKRLLTAAWLRESGEQPQLIPAVDGNGFDVVYERTSQLSVKQCASLLEWIQAFGAEHQVRWSQKDLWEGRYMHSMADANRLLGVLQAQDFTKPKKIVIKDQDRSGEQNRKLHACLSDIAAQVEHAGKKWDVLIWKRLLTAAWLRESGEQPQLIPAVDGNGFDVVYERTSQLSVKQCASLLEWIQAFGAEHQVRWSQKDLWEGRY

InterPro domains:
  IPR008711 Recombinase NinB [PF05772] (17-124)
  IPR036619 NinB superfamily [G3DSA:1.10.3790.10] (1-133)
  IPR036619 NinB superfamily [SSF103370] (17-132)

Solvent-accessible surface area (backbone atoms only — not comparable to full-atom values): 15554 Å² total; per-residue (Å²): 60,74,43,75,66,39,51,53,50,46,48,52,53,55,68,69,46,73,42,88,43,51,38,40,76,44,78,40,63,60,43,73,57,55,59,54,46,51,51,46,51,51,54,35,46,41,42,31,74,70,47,71,55,96,90,36,69,47,53,46,68,55,47,52,52,49,53,50,51,42,50,38,44,74,72,68,48,71,67,43,81,38,71,33,87,73,68,72,60,67,41,79,41,62,88,81,69,85,73,71,49,68,68,51,47,51,52,48,47,52,50,50,49,52,53,32,56,76,68,66,57,74,70,78,75,71,66,74,67,53,75,76,103,60,75,43,74,66,40,52,51,50,46,48,51,54,55,68,67,47,73,42,88,44,50,38,38,76,45,78,38,62,60,42,74,56,56,57,52,48,52,50,46,52,50,53,35,47,40,42,30,74,71,46,70,57,96,89,36,71,46,54,46,68,55,47,51,51,48,53,49,50,42,50,37,43,72,72,68,48,71,67,44,80,38,72,32,88,76,69,74,59,67,40,79,41,62,89,78,72,87,71,70,48,67,67,51,46,51,52,48,46,53,52,49,50,51,54,33,57,76,68,65,57,75,70,78,74,71,66,74,68,55,72,77,102

Nearest PDB structures (foldseek):
  1pc6-assembly1_B  TM=6.691E-01  e=2.397E-09  Lambdavirus lambda
  1pc6-assembly1_A  TM=6.992E-01  e=6.135E-09  Lambdavirus lambda
  1d4c-assembly2_B  TM=2.594E-01  e=5.504E+00  Shewanella oneidensis
  1pc6-assembly1_B  TM=6.689E-01  e=2.953E-09  Lambdavirus lambda
  1pc6-assembly1_A  TM=6.979E-01  e=7.433E-09  Lambdavirus lambda

Radius of gyration: 21.98 Å; Cα contacts (8 Å, |Δi|>4): 273; chains: 2; bounding box: 63×54×41 Å

pLDDT: mean 80.7, std 17.08, range [27.38, 98.06]

Secondary structure (DSSP, 8-state):
--SHHHHHHHHHHHHHS-TTSPEEEEEEE--HHHHHHHHHHHHHHHHHHH-EETTEE--HHHHHHHHHHHHHHHTT---EEEE-TTSSSEEEE-TT-S---HHHHHHHHHHHHHHHHHTT---SS--SSTTT-/--SHHHHHHHHHHHHHS-TTSPEEEEEEE--HHHHHHHHHHHHHHHHHHH-EETTEE--HHHHHHHHHHHHHHHTT---EEEE-TTSSSEEEE-TT-S---HHHHHHHHHHHHHHHHHTT---SS--SSTTT-